Protein AF-A0A350G4A7-F1 (afdb_monomer)

Sequence (272 aa):
MAGRNPGAVCNGFQSGRRRAPRRARSAPARQGLINFVQPRPLIKLIIVPFGIALLLAGLFFDGGQAGSPALQTTPEPTPDRLAEPTLPASPSQADEGAQVYWLSCLPCHGDKGQGLTDEFRSIYPPEEQYCWERGCHGDVPYEGGFKVPKFIPGVIGPATIGKFSDAAQLNSYIRATMPFWKPGSLTEDEAWKVTAFIMRENELWNGLGELNSSNAGEVRIPRGTPTPLVTPGQVQAEEGSGGSPRLLLIIVLLSAIVLFFALKKIQNKATI

Structure (mmCIF, N/CA/C/O backbone):
data_AF-A0A350G4A7-F1
#
_entry.id   AF-A0A350G4A7-F1
#
loop_
_atom_site.group_PDB
_atom_site.id
_atom_site.type_symbol
_atom_site.label_atom_id
_atom_site.label_alt_id
_atom_site.label_comp_id
_atom_site.label_asym_id
_atom_site.label_entity_id
_atom_site.label_seq_id
_atom_site.pdbx_PDB_ins_code
_atom_site.Cartn_x
_atom_site.Cartn_y
_atom_site.Cartn_z
_atom_site.occupancy
_atom_site.B_iso_or_equiv
_atom_site.auth_seq_id
_atom_site.auth_comp_id
_atom_site.auth_asym_id
_atom_site.auth_atom_id
_atom_site.pdbx_PDB_model_num
ATOM 1 N N . MET A 1 1 ? 29.020 -38.994 -48.994 1.00 46.66 1 MET A N 1
ATOM 2 C CA . MET A 1 1 ? 28.376 -40.258 -48.583 1.00 46.66 1 MET A CA 1
ATOM 3 C C . MET A 1 1 ? 26.876 -40.033 -48.591 1.00 46.66 1 MET A C 1
ATOM 5 O O . MET A 1 1 ? 26.390 -39.193 -47.850 1.00 46.66 1 MET A O 1
ATOM 9 N N . ALA A 1 2 ? 26.196 -40.672 -49.539 1.00 41.34 2 ALA A N 1
ATOM 10 C CA . ALA A 1 2 ? 24.752 -40.628 -49.728 1.00 41.34 2 ALA A CA 1
ATOM 11 C C . ALA A 1 2 ? 24.086 -41.768 -48.941 1.00 41.34 2 ALA A C 1
ATOM 13 O O . ALA A 1 2 ? 24.699 -42.818 -48.765 1.00 41.34 2 ALA A O 1
ATOM 14 N N . GLY A 1 3 ? 22.833 -41.580 -48.525 1.00 40.44 3 GLY A N 1
ATOM 15 C CA . GLY A 1 3 ? 22.036 -42.624 -47.879 1.00 40.44 3 GLY A CA 1
ATOM 16 C C . GLY A 1 3 ? 20.554 -42.265 -47.813 1.00 40.44 3 GLY A C 1
ATOM 17 O O . GLY A 1 3 ? 20.070 -41.815 -46.783 1.00 40.44 3 GLY A O 1
ATOM 18 N N . ARG A 1 4 ? 19.854 -42.437 -48.942 1.00 48.91 4 ARG A N 1
ATOM 19 C CA . ARG A 1 4 ? 18.384 -42.498 -49.063 1.00 48.91 4 ARG A CA 1
ATOM 20 C C . ARG A 1 4 ? 17.853 -43.786 -48.427 1.00 48.91 4 ARG A C 1
ATOM 22 O O . ARG A 1 4 ? 18.504 -44.817 -48.562 1.00 48.91 4 ARG A O 1
ATOM 29 N N . ASN A 1 5 ? 16.611 -43.766 -47.936 1.00 49.84 5 ASN A N 1
ATOM 30 C CA . ASN A 1 5 ? 15.731 -44.935 -48.036 1.00 49.84 5 ASN A CA 1
ATOM 31 C C . ASN A 1 5 ? 14.236 -44.529 -48.107 1.00 49.84 5 ASN A C 1
ATOM 33 O O . ASN A 1 5 ? 13.789 -43.785 -47.235 1.00 49.84 5 ASN A O 1
ATOM 37 N N . PRO A 1 6 ? 13.472 -44.972 -49.130 1.00 61.09 6 PRO A N 1
ATOM 38 C CA . PRO A 1 6 ? 12.020 -44.787 -49.246 1.00 61.09 6 PRO A CA 1
ATOM 39 C C . PRO A 1 6 ? 11.221 -46.117 -49.238 1.00 61.09 6 PRO A C 1
ATOM 41 O O . PRO A 1 6 ? 11.785 -47.185 -49.455 1.00 61.09 6 PRO A O 1
ATOM 44 N N . GLY A 1 7 ? 9.889 -46.025 -49.093 1.00 39.12 7 GLY A N 1
ATOM 45 C CA . GLY A 1 7 ? 8.896 -47.084 -49.398 1.00 39.12 7 GLY A CA 1
ATOM 46 C C . GLY A 1 7 ? 7.931 -47.345 -48.225 1.00 39.12 7 GLY A C 1
ATOM 47 O O . GLY A 1 7 ? 8.373 -47.823 -47.192 1.00 39.12 7 GLY A O 1
ATOM 48 N N . ALA A 1 8 ? 6.671 -46.883 -48.199 1.00 45.28 8 ALA A N 1
ATOM 49 C CA . ALA A 1 8 ? 5.492 -47.158 -49.046 1.00 45.28 8 ALA A CA 1
ATOM 50 C C . ALA A 1 8 ? 4.900 -48.568 -48.866 1.00 45.28 8 ALA A C 1
ATOM 52 O O . ALA A 1 8 ? 5.556 -49.506 -49.290 1.00 45.28 8 ALA A O 1
ATOM 53 N N . VAL A 1 9 ? 3.652 -48.685 -48.363 1.00 47.97 9 VAL A N 1
ATOM 54 C CA . VAL A 1 9 ? 2.580 -49.578 -48.880 1.00 47.97 9 VAL A CA 1
ATOM 55 C C . VAL A 1 9 ? 1.195 -49.049 -48.440 1.00 47.97 9 VAL A C 1
ATOM 57 O O . VAL A 1 9 ? 0.951 -48.824 -47.257 1.00 47.97 9 VAL A O 1
ATOM 60 N N . CYS A 1 10 ? 0.289 -48.893 -49.411 1.00 35.88 10 CYS A N 1
ATOM 61 C CA . CYS A 1 10 ? -1.162 -48.691 -49.275 1.00 35.88 10 CYS A CA 1
ATOM 62 C C . CYS A 1 10 ? -1.933 -49.945 -49.758 1.00 35.88 10 CYS A C 1
ATOM 64 O O . CYS A 1 10 ? -1.351 -50.784 -50.442 1.00 35.88 10 CYS A O 1
ATOM 66 N N . ASN A 1 11 ? -3.261 -49.946 -49.529 1.00 38.84 11 ASN A N 1
ATOM 67 C CA . ASN A 1 11 ? -4.339 -50.847 -50.017 1.00 38.84 11 ASN A CA 1
ATOM 68 C C . ASN A 1 11 ? -4.652 -52.064 -49.123 1.00 38.84 11 ASN A C 1
ATOM 70 O O . ASN A 1 11 ? -3.749 -52.699 -48.606 1.00 38.84 11 ASN A O 1
ATOM 74 N N . GLY A 1 12 ? -5.900 -52.499 -48.913 1.00 34.69 12 GLY A N 1
ATOM 75 C CA . GLY A 1 12 ? -7.209 -52.078 -49.416 1.00 34.69 12 GLY A CA 1
ATOM 76 C C . GLY A 1 12 ? -8.259 -53.187 -49.169 1.00 34.69 12 GLY A C 1
ATOM 77 O O . GLY A 1 12 ? -7.902 -54.354 -49.102 1.00 34.69 12 GLY A O 1
ATOM 78 N N . PHE A 1 13 ? -9.536 -52.792 -49.057 1.00 38.47 13 PHE A N 1
ATOM 79 C CA . PHE A 1 13 ? -10.754 -53.478 -49.548 1.00 38.47 13 PHE A CA 1
ATOM 80 C C . PHE A 1 13 ? -11.040 -54.963 -49.175 1.00 38.47 13 PHE A C 1
ATOM 82 O O . PHE A 1 13 ? -10.369 -55.865 -49.656 1.00 38.47 13 PHE A O 1
ATOM 89 N N . GLN A 1 14 ? -12.172 -55.249 -48.504 1.00 44.25 14 GLN A N 1
ATOM 90 C CA . GLN A 1 14 ? -13.366 -55.853 -49.147 1.00 44.25 14 GLN A CA 1
ATOM 91 C C . GLN A 1 14 ? -14.518 -56.181 -48.179 1.00 44.25 14 GLN A C 1
ATOM 93 O O . GLN A 1 14 ? -14.358 -56.713 -47.087 1.00 44.25 14 GLN A O 1
ATOM 98 N N . SER A 1 15 ? -15.716 -55.878 -48.676 1.00 43.50 15 SER A N 1
ATOM 99 C CA . SER A 1 15 ? -17.049 -56.161 -48.152 1.00 43.50 15 SER A CA 1
ATOM 100 C C . SER A 1 15 ? -17.493 -57.616 -48.366 1.00 43.50 15 SER A C 1
ATOM 102 O O . SER A 1 15 ? -17.354 -58.131 -49.474 1.00 43.50 15 SER A O 1
ATOM 104 N N . GLY A 1 16 ? -18.179 -58.217 -47.387 1.00 39.00 16 GLY A N 1
ATOM 105 C CA . GLY A 1 16 ? -18.881 -59.500 -47.533 1.00 39.00 16 GLY A CA 1
ATOM 106 C C . GLY A 1 16 ? -20.358 -59.393 -47.146 1.00 39.00 16 GLY A C 1
ATOM 107 O O . GLY A 1 16 ? -20.697 -59.186 -45.987 1.00 39.00 16 GLY A O 1
ATOM 108 N N . ARG A 1 17 ? -21.247 -59.513 -48.137 1.00 45.59 17 ARG A N 1
ATOM 109 C CA . ARG A 1 17 ? -22.713 -59.400 -48.046 1.00 45.59 17 ARG A CA 1
ATOM 110 C C . ARG A 1 17 ? -23.374 -60.791 -48.071 1.00 45.59 17 ARG A C 1
ATOM 112 O O . ARG A 1 17 ? -23.001 -61.610 -48.899 1.00 45.59 17 ARG A O 1
ATOM 119 N N . ARG A 1 18 ? -24.501 -60.907 -47.345 1.00 44.25 18 ARG A N 1
ATOM 120 C CA . ARG A 1 18 ? -25.696 -61.768 -47.576 1.00 44.25 18 ARG A CA 1
ATOM 121 C C . ARG A 1 18 ? -25.581 -63.288 -47.332 1.00 44.25 18 ARG A C 1
ATOM 123 O O . ARG A 1 18 ? -24.835 -63.969 -48.020 1.00 44.25 18 ARG A O 1
ATOM 130 N N . ARG A 1 19 ? -26.549 -63.838 -46.576 1.00 39.56 19 ARG A N 1
ATOM 131 C CA . ARG A 1 19 ? -27.707 -64.620 -47.097 1.00 39.56 19 ARG A CA 1
ATOM 132 C C . ARG A 1 19 ? -28.596 -65.162 -45.958 1.00 39.56 19 ARG A C 1
ATOM 134 O O . ARG A 1 19 ? -28.139 -65.928 -45.125 1.00 39.56 19 ARG A O 1
ATOM 141 N N . ALA A 1 20 ? -29.886 -64.819 -45.994 1.00 43.66 20 ALA A N 1
ATOM 142 C CA . ALA A 1 20 ? -30.987 -65.694 -45.559 1.00 43.66 20 ALA A CA 1
ATOM 143 C C . ALA A 1 20 ? -31.323 -66.637 -46.739 1.00 43.66 20 ALA A C 1
ATOM 145 O O . ALA A 1 20 ? -31.015 -66.244 -47.874 1.00 43.66 20 ALA A O 1
ATOM 146 N N . PRO A 1 21 ? -31.925 -67.838 -46.565 1.00 55.91 21 PRO A N 1
ATOM 147 C CA . PRO A 1 21 ? -33.374 -67.943 -46.283 1.00 55.91 21 PRO A CA 1
ATOM 148 C C . PRO A 1 21 ? -33.832 -69.251 -45.576 1.00 55.91 21 PRO A C 1
ATOM 150 O O . PRO A 1 21 ? -33.122 -70.248 -45.579 1.00 55.91 21 PRO A O 1
ATOM 153 N N . ARG A 1 22 ? -35.085 -69.313 -45.096 1.00 40.78 22 ARG A N 1
ATOM 154 C CA . ARG A 1 22 ? -36.114 -70.264 -45.594 1.00 40.78 22 ARG A CA 1
ATOM 155 C C . ARG A 1 22 ? -37.414 -70.199 -44.787 1.00 40.78 22 ARG A C 1
ATOM 157 O O . ARG A 1 22 ? -37.439 -70.285 -43.568 1.00 40.78 22 ARG A O 1
ATOM 164 N N . ARG A 1 23 ? -38.499 -70.071 -45.547 1.00 47.25 23 ARG A N 1
ATOM 165 C CA . ARG A 1 23 ? -39.910 -70.141 -45.162 1.00 47.25 23 ARG A CA 1
ATOM 166 C C . ARG A 1 23 ? -40.379 -71.590 -45.335 1.00 47.25 23 ARG A C 1
ATOM 168 O O . ARG A 1 23 ? -40.049 -72.187 -46.357 1.00 47.25 23 ARG A O 1
ATOM 175 N N . ALA A 1 24 ? -41.218 -72.095 -44.434 1.00 41.50 24 ALA A N 1
ATOM 176 C CA . ALA A 1 24 ? -42.031 -73.289 -44.668 1.00 41.50 24 ALA A CA 1
ATOM 177 C C . ALA A 1 24 ? -43.489 -73.027 -44.241 1.00 41.50 24 ALA A C 1
ATOM 179 O O . ALA A 1 24 ? -43.750 -72.528 -43.150 1.00 41.50 24 ALA A O 1
ATOM 180 N N . ARG A 1 25 ? -44.412 -73.310 -45.169 1.00 43.94 25 ARG A N 1
ATOM 181 C CA . ARG A 1 25 ? -45.873 -73.501 -45.009 1.00 43.94 25 ARG A CA 1
ATOM 182 C C . ARG A 1 25 ? -46.091 -74.981 -44.569 1.00 43.94 25 ARG A C 1
ATOM 184 O O . ARG A 1 25 ? -45.160 -75.752 -44.757 1.00 43.94 25 ARG A O 1
ATOM 191 N N . SER A 1 26 ? -47.191 -75.513 -44.015 1.00 36.12 26 SER A N 1
ATOM 192 C CA . SER A 1 26 ? -48.638 -75.212 -44.053 1.00 36.12 26 SER A CA 1
ATOM 193 C C . SER A 1 26 ? -49.435 -76.202 -43.154 1.00 36.12 26 SER A C 1
ATOM 195 O O . SER A 1 26 ? -49.153 -77.390 -43.227 1.00 36.12 26 SER A O 1
ATOM 197 N N . ALA A 1 27 ? -50.501 -75.701 -42.493 1.00 33.47 27 ALA A N 1
ATOM 198 C CA . ALA A 1 27 ? -51.862 -76.282 -42.291 1.00 33.47 27 ALA A CA 1
ATOM 199 C C . ALA A 1 27 ? -52.089 -77.556 -41.396 1.00 33.47 27 ALA A C 1
ATOM 201 O O . ALA A 1 27 ? -51.122 -78.147 -40.935 1.00 33.47 27 ALA A O 1
ATOM 202 N N . PRO A 1 28 ? -53.353 -77.974 -41.095 1.00 62.56 28 PRO A N 1
ATOM 203 C CA . PRO A 1 28 ? -54.216 -77.484 -39.989 1.00 62.56 28 PRO A CA 1
ATOM 204 C C . PRO A 1 28 ? -54.850 -78.619 -39.120 1.00 62.56 28 PRO A C 1
ATOM 206 O O . PRO A 1 28 ? -54.816 -79.767 -39.542 1.00 62.56 28 PRO A O 1
ATOM 209 N N . ALA A 1 29 ? -55.495 -78.318 -37.967 1.00 36.75 29 ALA A N 1
ATOM 210 C CA . ALA A 1 29 ? -56.789 -78.913 -37.517 1.00 36.75 29 ALA A CA 1
ATOM 211 C C . ALA A 1 29 ? -57.149 -78.733 -36.013 1.00 36.75 29 ALA A C 1
ATOM 213 O O . ALA A 1 29 ? -56.331 -78.947 -35.130 1.00 36.75 29 ALA A O 1
ATOM 214 N N . ARG A 1 30 ? -58.462 -78.505 -35.801 1.00 40.47 30 ARG A N 1
ATOM 215 C CA . ARG A 1 30 ? -59.365 -78.940 -34.700 1.00 40.47 30 ARG A CA 1
ATOM 216 C C . ARG A 1 30 ? -59.310 -78.295 -33.298 1.00 40.47 30 ARG A C 1
ATOM 218 O O . ARG A 1 30 ? -58.639 -78.752 -32.388 1.00 40.47 30 ARG A O 1
ATOM 225 N N . GLN A 1 31 ? -60.183 -77.292 -33.153 1.00 43.53 31 GLN A N 1
ATOM 226 C CA . GLN A 1 31 ? -61.328 -77.199 -32.220 1.00 43.53 31 GLN A CA 1
ATOM 227 C C . GLN A 1 31 ? -61.235 -77.864 -30.830 1.00 43.53 31 GLN A C 1
ATOM 229 O O . GLN A 1 31 ? -61.335 -79.080 -30.699 1.00 43.53 31 GLN A O 1
ATOM 234 N N . GLY A 1 32 ? -61.276 -77.013 -29.802 1.00 38.72 32 GLY A N 1
ATOM 235 C CA . GLY A 1 32 ? -61.790 -77.309 -28.465 1.00 38.72 32 GLY A CA 1
ATOM 236 C C . GLY A 1 32 ? -62.308 -76.014 -27.835 1.00 38.72 32 GLY A C 1
ATOM 237 O O . GLY A 1 32 ? -61.517 -75.144 -27.481 1.00 38.72 32 GLY A O 1
ATOM 238 N N . LEU A 1 33 ? -63.634 -75.854 -27.773 1.00 48.78 33 LEU A N 1
ATOM 239 C CA . LEU A 1 33 ? -64.296 -74.756 -27.066 1.00 48.78 33 LEU A CA 1
ATOM 240 C C . LEU A 1 33 ? -64.044 -74.904 -25.561 1.00 48.78 33 LEU A C 1
ATOM 242 O O . LEU A 1 33 ? -64.474 -75.886 -24.960 1.00 48.78 33 LEU A O 1
ATOM 246 N N . ILE A 1 34 ? -63.433 -73.893 -24.947 1.00 53.03 34 ILE A N 1
ATOM 247 C CA . ILE A 1 34 ? -63.475 -73.689 -23.499 1.00 53.03 34 ILE A CA 1
ATOM 248 C C . ILE A 1 34 ? -63.916 -72.242 -23.285 1.00 53.03 34 ILE A C 1
ATOM 250 O O . ILE A 1 34 ? -63.183 -71.301 -23.587 1.00 53.03 34 ILE A O 1
ATOM 254 N N . ASN A 1 35 ? -65.159 -72.068 -22.837 1.00 44.72 35 ASN A N 1
ATOM 255 C CA . ASN A 1 35 ? -65.722 -70.768 -22.494 1.00 44.72 35 ASN A CA 1
ATOM 256 C C . ASN A 1 35 ? -65.005 -70.214 -21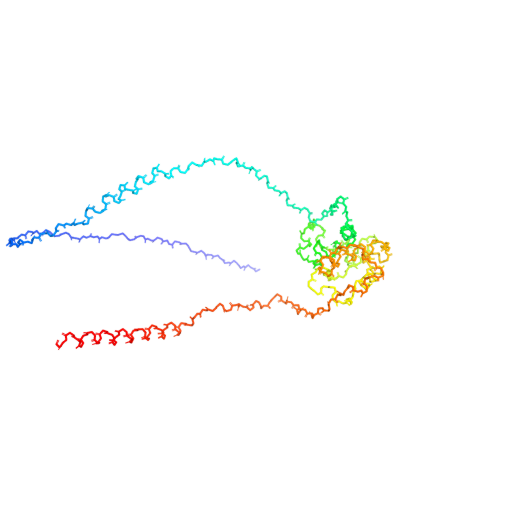.256 1.00 44.72 35 ASN A C 1
ATOM 258 O O . ASN A 1 35 ? -65.308 -70.609 -20.133 1.00 44.72 35 ASN A O 1
ATOM 262 N N . PHE A 1 36 ? -64.076 -69.279 -21.461 1.00 46.34 36 PHE A N 1
ATOM 263 C CA . PHE A 1 36 ? -63.568 -68.413 -20.400 1.00 46.34 36 PHE A CA 1
ATOM 264 C C . PHE A 1 36 ? -64.411 -67.138 -20.346 1.00 46.34 36 PHE A C 1
ATOM 266 O O . PHE A 1 36 ? -64.368 -66.300 -21.248 1.00 46.34 36 PHE A O 1
ATOM 273 N N . VAL A 1 37 ? -65.168 -66.995 -19.259 1.00 52.94 37 VAL A N 1
ATOM 274 C CA . VAL A 1 37 ? -65.807 -65.743 -18.848 1.00 52.94 37 VAL A CA 1
ATOM 275 C C . VAL A 1 37 ? -64.709 -64.691 -18.675 1.00 52.94 37 VAL A C 1
ATOM 277 O O . VAL A 1 37 ? -63.878 -64.789 -17.777 1.00 52.94 37 VAL A O 1
ATOM 280 N N . GLN A 1 38 ? -64.673 -63.704 -19.570 1.00 55.84 38 GLN A N 1
ATOM 281 C CA . GLN A 1 38 ? -63.746 -62.578 -19.483 1.00 55.84 38 GLN A CA 1
ATOM 282 C C . GLN A 1 38 ? -64.202 -61.632 -18.358 1.00 55.84 38 GLN A C 1
ATOM 284 O O . GLN A 1 38 ? -65.325 -61.119 -18.428 1.00 55.84 38 GLN A O 1
ATOM 289 N N . PRO A 1 39 ? -63.374 -61.348 -17.337 1.00 49.88 39 PRO A N 1
ATOM 290 C CA . PRO A 1 39 ? -63.661 -60.267 -16.405 1.00 49.88 39 PRO A CA 1
ATOM 291 C C . PRO A 1 39 ? -63.612 -58.937 -17.169 1.00 49.88 39 PRO A C 1
ATOM 293 O O . PRO A 1 39 ? -62.638 -58.624 -17.854 1.00 49.88 39 PRO A O 1
ATOM 296 N N . ARG A 1 40 ? -64.693 -58.154 -17.081 1.00 60.47 40 ARG A N 1
ATOM 297 C CA . ARG A 1 40 ? -64.775 -56.807 -17.666 1.00 60.47 40 ARG A CA 1
ATOM 298 C C . ARG A 1 40 ? -63.572 -55.972 -17.188 1.00 60.47 40 ARG A C 1
ATOM 300 O O . ARG A 1 40 ? -63.389 -55.854 -15.976 1.00 60.47 40 ARG A O 1
ATOM 307 N N . PRO A 1 41 ? -62.762 -55.366 -18.079 1.00 52.31 41 PRO A N 1
ATOM 308 C CA . PRO A 1 41 ? -61.580 -54.634 -17.653 1.00 52.31 41 PRO A CA 1
ATOM 309 C C . PRO A 1 41 ? -62.005 -53.257 -17.135 1.00 52.31 41 PRO A C 1
ATOM 311 O O . PRO A 1 41 ? -62.135 -52.301 -17.901 1.00 52.31 41 PRO A O 1
ATOM 314 N N . LEU A 1 42 ? -62.189 -53.154 -15.816 1.00 59.66 42 LEU A N 1
ATOM 315 C CA . LEU A 1 42 ? -62.450 -51.905 -15.080 1.00 59.66 42 LEU A CA 1
ATOM 316 C C . LEU A 1 42 ? -61.380 -50.818 -15.349 1.00 59.66 42 LEU A C 1
ATOM 318 O O . LEU A 1 42 ? -61.622 -49.633 -15.155 1.00 59.66 42 LEU A O 1
ATOM 322 N N . ILE A 1 43 ? -60.220 -51.219 -15.880 1.00 54.59 43 ILE A N 1
ATOM 323 C CA . ILE A 1 43 ? -59.101 -50.366 -16.305 1.00 54.59 43 ILE A CA 1
ATOM 324 C C . ILE A 1 43 ? -59.516 -49.340 -17.377 1.00 54.59 43 ILE A C 1
ATOM 326 O O . ILE A 1 43 ? -59.010 -48.219 -17.381 1.00 54.59 43 ILE A O 1
ATOM 330 N N . LYS A 1 44 ? -60.481 -49.662 -18.255 1.00 50.25 44 LYS A N 1
ATOM 331 C CA . LYS A 1 44 ? -60.947 -48.712 -19.285 1.00 50.25 44 LYS A CA 1
ATOM 332 C C . LYS A 1 44 ? -61.783 -47.555 -18.723 1.00 50.25 44 LYS A C 1
ATOM 334 O O . LYS A 1 44 ? -61.897 -46.537 -19.397 1.00 50.25 44 LYS A O 1
ATOM 339 N N . LEU A 1 45 ? -62.331 -47.677 -17.510 1.00 55.91 45 LEU A N 1
ATOM 340 C CA . LEU A 1 45 ? -63.183 -46.641 -16.912 1.00 55.91 45 LEU A CA 1
ATOM 341 C C . LEU A 1 45 ? -62.390 -45.522 -16.210 1.00 55.91 45 LEU A C 1
ATOM 343 O O . LEU A 1 45 ? -62.956 -44.474 -15.929 1.00 55.91 45 LEU A O 1
ATOM 347 N N . ILE A 1 46 ? -61.096 -45.732 -15.942 1.00 58.50 46 ILE A N 1
ATOM 348 C CA . ILE A 1 46 ? -60.246 -44.787 -15.191 1.00 58.50 46 ILE A CA 1
ATOM 349 C C . ILE A 1 46 ? -59.321 -43.995 -16.127 1.00 58.50 46 ILE A C 1
ATOM 351 O O . ILE A 1 46 ? -59.097 -42.806 -15.921 1.00 58.50 46 ILE A O 1
ATOM 355 N N . ILE A 1 47 ? -58.825 -44.617 -17.201 1.00 60.16 47 ILE A N 1
ATOM 356 C CA . ILE A 1 47 ? -57.837 -43.988 -18.096 1.00 60.16 47 ILE A CA 1
ATOM 357 C C . ILE A 1 47 ? -58.463 -42.876 -18.953 1.00 60.16 47 ILE A C 1
ATOM 359 O O . ILE A 1 47 ? -57.834 -41.850 -19.194 1.00 60.16 47 ILE A O 1
ATOM 363 N N . VAL A 1 48 ? -59.716 -43.049 -19.384 1.00 60.62 48 VAL A N 1
ATOM 364 C CA . VAL A 1 48 ? -60.416 -42.070 -20.230 1.00 60.62 48 VAL A CA 1
ATOM 365 C C . VAL A 1 48 ? -60.702 -40.747 -19.496 1.00 60.62 48 VAL A C 1
ATOM 367 O O . VAL A 1 48 ? -60.334 -39.706 -20.038 1.00 60.62 48 VAL A O 1
ATOM 370 N N . PRO A 1 49 ? -61.275 -40.721 -18.272 1.00 58.72 49 PRO A N 1
ATOM 371 C CA . PRO A 1 49 ? -61.483 -39.454 -17.567 1.00 58.72 49 PRO A CA 1
ATOM 372 C C . PRO A 1 49 ? -60.164 -38.803 -17.127 1.00 58.72 49 PRO A C 1
ATOM 374 O O . PRO A 1 49 ? -60.054 -37.581 -17.175 1.00 58.72 49 PRO A O 1
ATOM 377 N N . PHE A 1 50 ? -59.141 -39.593 -16.774 1.00 63.50 50 PHE A N 1
ATOM 378 C CA . PHE A 1 50 ? -57.829 -39.058 -16.395 1.00 63.50 50 PHE A CA 1
ATOM 379 C C . PHE A 1 50 ? -57.102 -38.410 -17.584 1.00 63.50 50 PHE A C 1
ATOM 381 O O . PHE A 1 50 ? -56.507 -37.345 -17.439 1.00 63.50 50 PHE A O 1
ATOM 388 N N . GLY A 1 51 ? -57.212 -38.999 -18.780 1.00 68.81 51 GLY A N 1
ATOM 389 C CA . GLY A 1 51 ? -56.669 -38.422 -20.012 1.00 68.81 51 GLY A CA 1
ATOM 390 C C . GLY A 1 51 ? -57.361 -37.119 -20.425 1.00 68.81 51 GLY A C 1
ATOM 391 O O . GLY A 1 51 ? -56.685 -36.172 -20.815 1.00 68.81 51 GLY A O 1
ATOM 392 N N . ILE A 1 52 ? -58.689 -37.036 -20.283 1.00 72.38 52 ILE A N 1
ATOM 393 C CA . ILE A 1 52 ? -59.456 -35.812 -20.580 1.00 72.38 52 ILE A CA 1
ATOM 394 C C . ILE A 1 52 ? -59.131 -34.703 -19.568 1.00 72.38 52 ILE A C 1
ATOM 396 O O . ILE A 1 52 ? -58.961 -33.552 -19.965 1.00 72.38 52 ILE A O 1
ATOM 400 N N . ALA A 1 53 ? -58.975 -35.039 -18.284 1.00 66.25 53 ALA A N 1
ATOM 401 C CA . ALA A 1 53 ? -58.576 -34.082 -17.251 1.00 66.25 53 ALA A CA 1
ATOM 402 C C . ALA A 1 53 ? -57.170 -33.502 -17.497 1.00 66.25 53 ALA A C 1
ATOM 404 O O . ALA A 1 53 ? -56.968 -32.301 -17.336 1.00 66.25 53 ALA A O 1
ATOM 405 N N . LEU A 1 54 ? -56.216 -34.323 -17.950 1.00 67.56 54 LEU A N 1
ATOM 406 C CA . LEU A 1 54 ? -54.861 -33.880 -18.308 1.00 67.56 54 LEU A CA 1
ATOM 407 C C . LEU A 1 54 ? -54.840 -32.987 -19.556 1.00 67.56 54 LEU A C 1
ATOM 409 O O . LEU A 1 54 ? -54.093 -32.013 -19.609 1.00 67.56 54 LEU A O 1
ATOM 413 N N . LEU A 1 55 ? -55.685 -33.293 -20.543 1.00 66.06 55 LEU A N 1
ATOM 414 C CA . LEU A 1 55 ? -55.784 -32.518 -21.780 1.00 66.06 55 LEU A CA 1
ATOM 415 C C . LEU A 1 55 ? -56.459 -31.157 -21.540 1.00 66.06 55 LEU A C 1
ATOM 417 O O . LEU A 1 55 ? -56.007 -30.148 -22.073 1.00 66.06 55 LEU A O 1
ATOM 421 N N . LEU A 1 56 ? -57.477 -31.106 -20.673 1.00 65.50 56 LEU A N 1
ATOM 422 C CA . LEU A 1 56 ? -58.089 -29.849 -20.230 1.00 65.50 56 LEU A CA 1
ATOM 423 C C . LEU A 1 56 ? -57.142 -29.025 -19.348 1.00 65.50 56 LEU A C 1
ATOM 425 O O . LEU A 1 56 ? -57.097 -27.811 -19.505 1.00 65.50 56 LEU A O 1
ATOM 429 N N . ALA A 1 57 ? -56.337 -29.651 -18.482 1.00 60.62 57 ALA A N 1
ATOM 430 C CA . ALA A 1 57 ? -55.326 -28.940 -17.695 1.00 60.62 57 ALA A CA 1
ATOM 431 C C . ALA A 1 57 ? -54.289 -28.233 -18.589 1.00 60.62 57 ALA A C 1
ATOM 433 O O . ALA A 1 57 ? -53.919 -27.098 -18.308 1.00 60.62 57 ALA A O 1
ATOM 434 N N . GLY A 1 58 ? -53.891 -28.846 -19.709 1.00 60.41 58 GLY A N 1
ATOM 435 C CA . GLY A 1 58 ? -52.990 -28.222 -20.686 1.00 60.41 58 GLY A CA 1
ATOM 436 C C . GLY A 1 58 ? -53.545 -26.954 -21.350 1.00 60.41 58 GLY A C 1
ATOM 437 O O . GLY A 1 58 ? -52.760 -26.105 -21.756 1.00 60.41 58 GLY A O 1
ATOM 438 N N . LEU A 1 59 ? -54.873 -26.784 -21.413 1.00 62.00 59 LEU A N 1
ATOM 439 C CA . LEU A 1 59 ? -55.519 -25.595 -21.992 1.00 62.00 59 LEU A CA 1
ATOM 440 C C . LEU A 1 59 ? -55.605 -24.407 -21.017 1.00 62.00 59 LEU A C 1
ATOM 442 O O . LEU A 1 59 ? -55.787 -23.279 -21.462 1.00 62.00 59 LEU A O 1
ATOM 446 N N . PHE A 1 60 ? -55.453 -24.635 -19.707 1.00 57.16 60 PHE A N 1
ATOM 447 C CA . PHE A 1 60 ? -55.386 -23.569 -18.692 1.00 57.16 60 PHE A CA 1
ATOM 448 C C . PHE A 1 60 ? -53.945 -23.212 -18.285 1.00 57.16 60 PHE A C 1
ATOM 450 O O . PHE A 1 60 ? -53.741 -22.247 -17.553 1.00 57.16 60 PHE A O 1
ATOM 457 N N . PHE A 1 61 ? -52.951 -23.967 -18.768 1.00 53.56 61 PHE A N 1
ATOM 458 C CA . PHE A 1 61 ? -51.517 -23.705 -18.594 1.00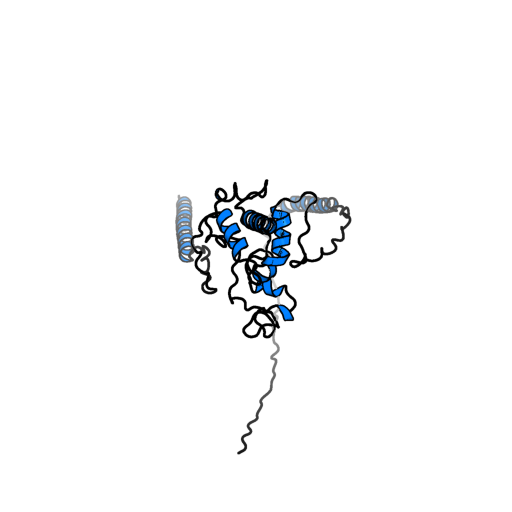 53.56 61 PHE A CA 1
ATOM 459 C C . PHE A 1 61 ? -50.883 -23.016 -19.812 1.00 53.56 61 PHE A C 1
ATOM 461 O O . PHE A 1 61 ? -49.663 -23.067 -19.978 1.00 53.56 61 PHE A O 1
ATOM 468 N N . ASP A 1 62 ? -51.679 -22.318 -20.630 1.00 53.97 62 ASP A N 1
ATOM 469 C CA . ASP A 1 62 ? -51.143 -21.280 -21.513 1.00 53.97 62 ASP A CA 1
ATOM 470 C C . ASP A 1 62 ? -50.762 -20.089 -20.622 1.00 53.97 62 ASP A C 1
ATOM 472 O O . ASP A 1 62 ? -51.497 -19.118 -20.431 1.00 53.97 62 ASP A O 1
ATOM 476 N N . GLY A 1 63 ? -49.644 -20.278 -19.918 1.00 57.72 63 GLY A N 1
ATOM 477 C CA . GLY A 1 63 ? -49.020 -19.291 -19.071 1.00 57.72 63 GLY A CA 1
ATOM 478 C C . GLY A 1 63 ? -48.714 -18.099 -19.946 1.00 57.72 63 GLY A C 1
ATOM 479 O O . GLY A 1 63 ? -47.741 -18.117 -20.698 1.00 57.72 63 GLY A O 1
ATOM 480 N N . GLY A 1 64 ? -49.572 -17.084 -19.846 1.00 54.12 64 GLY A N 1
ATOM 481 C CA . GLY A 1 64 ? -49.326 -15.768 -20.391 1.00 54.12 64 GLY A CA 1
ATOM 482 C C . GLY A 1 64 ? -47.934 -15.338 -19.963 1.00 54.12 64 GLY A C 1
ATOM 483 O O . GLY A 1 64 ? -47.721 -14.900 -18.834 1.00 54.12 64 GLY A O 1
ATOM 484 N N . GLN A 1 65 ? -46.983 -15.480 -20.881 1.00 56.28 65 GLN A N 1
ATOM 485 C CA . GLN A 1 65 ? -45.742 -14.739 -20.864 1.00 56.28 65 GLN A CA 1
ATOM 486 C C . GLN A 1 65 ? -46.160 -13.291 -21.090 1.00 56.28 65 GLN A C 1
ATOM 488 O O . GLN A 1 65 ? -46.169 -12.787 -22.212 1.00 56.28 65 GLN A O 1
ATOM 493 N N . ALA A 1 66 ? -46.580 -12.629 -20.012 1.00 55.69 66 ALA A N 1
ATOM 494 C CA . ALA A 1 66 ? -46.423 -11.198 -19.914 1.00 55.69 66 ALA A CA 1
ATOM 495 C C . ALA A 1 66 ? -44.933 -10.978 -20.151 1.00 55.69 66 ALA A C 1
ATOM 497 O O . ALA A 1 66 ? -44.112 -11.316 -19.300 1.00 55.69 66 ALA A O 1
ATOM 498 N N . GLY A 1 67 ? -44.590 -10.555 -21.368 1.00 55.19 67 GLY A N 1
ATOM 499 C CA . GLY A 1 67 ? -43.236 -10.187 -21.718 1.00 55.19 67 GLY A CA 1
ATOM 500 C C . GLY A 1 67 ? -42.832 -9.070 -20.778 1.00 55.19 67 GLY A C 1
ATOM 501 O O . GLY A 1 67 ? -43.155 -7.909 -21.018 1.00 55.19 67 GLY A O 1
ATOM 502 N N . SER A 1 68 ? -42.161 -9.432 -19.686 1.00 60.03 68 SER A N 1
ATOM 503 C CA . SER A 1 68 ? -41.330 -8.502 -18.947 1.00 60.03 68 SER A CA 1
ATOM 504 C C . SER A 1 68 ? -40.462 -7.826 -20.002 1.00 60.03 68 SER A C 1
ATOM 506 O O . SER A 1 68 ? -39.857 -8.549 -20.802 1.00 60.03 68 SER A O 1
ATOM 508 N N . PRO A 1 69 ? -40.438 -6.485 -20.089 1.00 53.69 69 PRO A N 1
ATOM 509 C CA . PRO A 1 69 ? -39.533 -5.823 -21.007 1.00 53.69 69 PRO A CA 1
ATOM 510 C C . PRO A 1 69 ? -38.150 -6.379 -20.698 1.00 53.69 69 PRO A C 1
ATOM 512 O O . PRO A 1 69 ? -37.669 -6.258 -19.571 1.00 53.69 69 PRO A O 1
ATOM 515 N N . ALA A 1 70 ? -37.567 -7.089 -21.664 1.00 57.28 70 ALA A N 1
ATOM 516 C CA . ALA A 1 70 ? -36.200 -7.540 -21.558 1.00 57.28 70 ALA A CA 1
ATOM 517 C C . ALA A 1 70 ? -35.378 -6.261 -21.444 1.00 57.28 70 ALA A C 1
ATOM 519 O O . ALA A 1 70 ? -35.176 -5.558 -22.435 1.00 57.28 70 ALA A O 1
ATOM 520 N N . LEU A 1 71 ? -34.990 -5.914 -20.214 1.00 51.47 71 LEU A N 1
ATOM 521 C CA . LEU A 1 71 ? -33.945 -4.941 -19.989 1.00 51.47 71 LEU A CA 1
ATOM 522 C C . LEU A 1 71 ? -32.761 -5.511 -20.759 1.00 51.47 71 LEU A C 1
ATOM 524 O O . LEU A 1 71 ? -32.244 -6.574 -20.417 1.00 51.47 71 LEU A O 1
ATOM 528 N N . GLN A 1 72 ? -32.414 -4.864 -21.865 1.00 53.38 72 GLN A N 1
ATOM 529 C CA . GLN A 1 72 ? -31.164 -5.130 -22.543 1.00 53.38 72 GLN A CA 1
ATOM 530 C C . GLN A 1 72 ? -30.084 -4.755 -21.533 1.00 53.38 72 GLN A C 1
ATOM 532 O O . GLN A 1 72 ? -29.766 -3.583 -21.361 1.00 53.38 72 GLN A O 1
ATOM 537 N N . THR A 1 73 ? -29.582 -5.738 -20.792 1.00 51.22 73 THR A N 1
ATOM 538 C CA . THR A 1 73 ? -28.343 -5.593 -20.049 1.00 51.22 73 THR A CA 1
ATOM 539 C C . THR A 1 73 ? -27.251 -5.485 -21.095 1.00 51.22 73 THR A C 1
ATOM 541 O O . THR A 1 73 ? -26.748 -6.479 -21.617 1.00 51.22 73 THR A O 1
ATOM 544 N N . THR A 1 74 ? -26.919 -4.247 -21.457 1.00 57.91 74 THR A N 1
ATOM 545 C CA . THR A 1 74 ? -25.609 -3.935 -22.016 1.00 57.91 74 THR A CA 1
ATOM 546 C C . THR A 1 74 ? -24.594 -4.595 -21.082 1.00 57.91 74 THR A C 1
ATOM 548 O O . THR A 1 74 ? -24.715 -4.389 -19.871 1.00 57.91 74 THR A O 1
ATOM 551 N N . PRO A 1 75 ? -23.663 -5.433 -21.573 1.00 60.78 75 PRO A N 1
ATOM 552 C CA . PRO A 1 75 ? -22.622 -5.967 -20.710 1.00 60.78 75 PRO A CA 1
ATOM 553 C C . PRO A 1 75 ? -21.927 -4.773 -20.063 1.00 60.78 75 PRO A C 1
ATOM 555 O O . PRO A 1 75 ? -21.405 -3.903 -20.763 1.00 60.78 75 PRO A O 1
ATOM 558 N N . GLU A 1 76 ? -22.024 -4.690 -18.738 1.00 58.72 76 GLU A N 1
ATOM 559 C CA . GLU A 1 76 ? -21.308 -3.688 -17.967 1.00 58.72 76 GLU A CA 1
ATOM 560 C C . GLU A 1 76 ? -19.824 -3.837 -18.327 1.00 58.72 76 GLU A C 1
ATOM 562 O O . GLU A 1 76 ? -19.323 -4.970 -18.346 1.00 58.72 76 GLU A O 1
ATOM 567 N N . PRO A 1 77 ? -19.138 -2.753 -18.730 1.00 69.00 77 PRO A N 1
ATOM 568 C CA . PRO A 1 77 ? -17.725 -2.839 -19.050 1.00 69.00 77 PRO A CA 1
ATOM 569 C C . PRO A 1 77 ? -16.997 -3.433 -17.847 1.00 69.00 77 PRO A C 1
ATOM 571 O O . PRO A 1 77 ? -17.219 -3.006 -16.715 1.00 69.00 77 PRO A O 1
ATOM 574 N N . THR A 1 78 ? -16.154 -4.440 -18.091 1.00 71.31 78 THR A N 1
ATOM 575 C CA . THR A 1 78 ? -15.301 -5.017 -17.051 1.00 71.31 78 THR A CA 1
ATOM 576 C C . THR A 1 78 ? -14.571 -3.871 -16.345 1.00 71.31 78 THR A C 1
ATOM 578 O O . THR A 1 78 ? -13.889 -3.112 -17.038 1.00 71.31 78 THR A O 1
ATOM 581 N N . PRO A 1 79 ? -14.716 -3.715 -15.015 1.00 84.25 79 PRO A N 1
ATOM 582 C CA . PRO A 1 79 ? -14.097 -2.613 -14.292 1.00 84.25 79 PRO A CA 1
ATOM 583 C C . PRO A 1 79 ? -12.589 -2.558 -14.551 1.00 84.25 79 PRO A C 1
ATOM 585 O O . PRO A 1 79 ? -11.906 -3.582 -14.456 1.00 84.25 79 PRO A O 1
ATOM 588 N N . ASP A 1 80 ? -12.076 -1.372 -14.883 1.00 91.69 80 ASP A N 1
ATOM 589 C CA . ASP A 1 80 ? -10.639 -1.145 -15.017 1.00 91.69 80 ASP A CA 1
ATOM 590 C C . ASP A 1 80 ? -9.985 -1.240 -13.633 1.00 91.69 80 ASP A C 1
ATOM 592 O O . ASP A 1 80 ? -10.190 -0.394 -12.765 1.00 91.69 80 ASP A O 1
ATOM 596 N N . ARG A 1 81 ? -9.209 -2.305 -13.424 1.00 93.31 81 ARG A N 1
ATOM 597 C CA . ARG A 1 81 ? -8.534 -2.602 -12.153 1.00 93.31 81 ARG A CA 1
ATOM 598 C C . ARG A 1 81 ? -7.348 -1.679 -11.867 1.00 93.31 81 ARG A C 1
ATOM 600 O O . ARG A 1 81 ? -6.873 -1.662 -10.736 1.00 93.31 81 ARG A O 1
ATOM 607 N N . LEU A 1 82 ? -6.850 -0.961 -12.876 1.00 94.69 82 LEU A N 1
ATOM 608 C CA . LEU A 1 82 ? -5.758 0.005 -12.745 1.00 94.69 82 LEU A CA 1
ATOM 609 C C . LEU A 1 82 ? -6.265 1.451 -12.673 1.00 94.69 82 LEU A C 1
ATOM 611 O O . LEU A 1 82 ? -5.454 2.363 -12.510 1.00 94.69 82 LEU A O 1
ATOM 615 N N . ALA A 1 83 ? -7.578 1.677 -12.767 1.00 94.94 83 ALA A N 1
ATOM 616 C CA . ALA A 1 83 ? -8.157 3.007 -12.652 1.00 94.94 83 ALA A CA 1
ATOM 617 C C . ALA A 1 83 ? -8.014 3.573 -11.232 1.00 94.94 83 ALA A C 1
ATOM 619 O O . ALA A 1 83 ? -8.052 2.845 -10.237 1.00 94.94 83 ALA A O 1
ATOM 620 N N . GLU A 1 84 ? -7.878 4.897 -11.150 1.00 96.44 84 GLU A N 1
ATOM 621 C CA . GLU A 1 84 ? -7.870 5.615 -9.878 1.00 96.44 84 GLU A CA 1
ATOM 622 C C . GLU A 1 84 ? -9.190 5.380 -9.118 1.00 96.44 84 GLU A C 1
ATOM 624 O O . GLU A 1 84 ? -10.269 5.565 -9.695 1.00 96.44 84 GLU A O 1
ATOM 629 N N . PRO A 1 85 ? -9.143 5.002 -7.825 1.00 95.75 85 PRO A N 1
ATOM 630 C CA . PRO A 1 85 ? -10.343 4.852 -7.017 1.00 95.75 85 PRO A CA 1
ATOM 631 C C . PRO A 1 85 ? -11.126 6.164 -6.904 1.00 95.75 85 PRO A C 1
ATOM 633 O O . PRO A 1 85 ? -10.591 7.210 -6.524 1.00 95.75 85 PRO A O 1
ATOM 636 N N . THR A 1 86 ? -12.429 6.101 -7.175 1.00 95.56 86 THR A N 1
ATOM 637 C CA . THR A 1 86 ? -13.340 7.230 -6.968 1.00 95.56 86 THR A CA 1
ATOM 638 C C . THR A 1 86 ? -13.673 7.391 -5.489 1.00 95.56 86 THR A C 1
ATOM 640 O O . THR A 1 86 ? -14.054 6.419 -4.834 1.00 95.56 86 THR A O 1
ATOM 643 N N . LEU A 1 87 ? -13.612 8.620 -4.978 1.00 96.25 87 LEU A N 1
ATOM 644 C CA . LEU A 1 87 ? -13.995 8.923 -3.600 1.00 96.25 87 LEU A CA 1
ATOM 645 C C . LEU A 1 87 ? -15.507 9.161 -3.469 1.00 96.25 87 LEU A C 1
ATOM 647 O O . LEU A 1 87 ? -16.112 9.784 -4.349 1.00 96.25 87 LEU A O 1
ATOM 651 N N . PRO A 1 88 ? -16.138 8.719 -2.366 1.00 96.19 88 PRO A N 1
ATOM 652 C CA . PRO A 1 88 ? -17.509 9.105 -2.058 1.00 96.19 88 PRO A CA 1
ATOM 653 C C . PRO A 1 88 ? -17.584 10.600 -1.702 1.00 96.19 88 PRO A C 1
ATOM 655 O O . PRO A 1 88 ? -16.580 11.240 -1.403 1.00 96.19 88 PRO A O 1
ATOM 658 N N . ALA A 1 89 ? -18.797 11.163 -1.673 1.00 96.81 89 ALA A N 1
ATOM 659 C CA . ALA A 1 89 ? -19.016 12.590 -1.388 1.00 96.81 89 ALA A CA 1
ATOM 660 C C . ALA A 1 89 ? -18.502 13.049 -0.007 1.00 96.81 89 ALA A C 1
ATOM 662 O O . ALA A 1 89 ? -18.292 14.238 0.223 1.00 96.81 89 ALA A O 1
ATOM 663 N N . SER A 1 90 ? -18.337 12.120 0.931 1.00 96.00 90 SER A N 1
ATOM 664 C CA . SER A 1 90 ? -17.747 12.360 2.248 1.00 96.00 90 SER A CA 1
ATOM 665 C C . SER A 1 90 ? -16.769 11.222 2.538 1.00 96.00 90 SER A C 1
ATOM 667 O O . SER A 1 90 ? -17.177 10.220 3.128 1.00 96.00 90 SER A O 1
ATOM 669 N N . PRO A 1 91 ? -15.525 11.321 2.039 1.00 97.00 91 PRO A N 1
ATOM 670 C CA . PRO A 1 91 ? -14.547 10.253 2.172 1.00 97.00 91 PRO A CA 1
ATOM 671 C C . PRO A 1 91 ? -14.100 10.094 3.624 1.00 97.00 91 PRO A C 1
ATOM 673 O O . PRO A 1 91 ? -13.912 11.065 4.356 1.00 97.00 91 PRO A O 1
ATOM 676 N N . SER A 1 92 ? -13.927 8.844 4.042 1.00 97.56 92 SER A N 1
ATOM 677 C CA . SER A 1 92 ? -13.159 8.511 5.238 1.00 97.56 92 SER A CA 1
ATOM 678 C C . SER A 1 92 ? -11.661 8.675 4.966 1.00 97.56 92 SER A C 1
ATOM 680 O O . SER A 1 92 ? -11.212 8.670 3.819 1.00 97.56 92 SER A O 1
ATOM 682 N N . GLN A 1 93 ? -10.860 8.720 6.031 1.00 98.31 93 GLN A N 1
ATOM 683 C CA . GLN A 1 93 ? -9.398 8.730 5.923 1.00 98.31 93 GLN A CA 1
ATOM 684 C C . GLN A 1 93 ? -8.863 7.543 5.095 1.00 98.31 93 GLN A C 1
ATOM 686 O O . GLN A 1 93 ? -7.901 7.684 4.342 1.00 98.31 93 GLN A O 1
ATOM 691 N N . ALA A 1 94 ? -9.493 6.372 5.212 1.00 98.25 94 ALA A N 1
ATOM 692 C CA . ALA A 1 94 ? -9.116 5.186 4.452 1.00 98.25 94 ALA A CA 1
ATOM 693 C C . ALA A 1 94 ? -9.555 5.248 2.976 1.00 98.25 94 ALA A C 1
ATOM 695 O O . ALA A 1 94 ? -8.881 4.657 2.137 1.00 98.25 94 ALA A O 1
ATOM 696 N N . ASP A 1 95 ? -10.621 5.983 2.634 1.00 98.00 95 ASP A N 1
ATOM 697 C CA . ASP A 1 95 ? -10.992 6.215 1.228 1.00 98.00 95 ASP A CA 1
ATOM 698 C C . ASP A 1 95 ? -9.936 7.069 0.529 1.00 98.00 95 ASP A C 1
ATOM 700 O O . ASP A 1 95 ? -9.447 6.701 -0.535 1.00 98.00 95 ASP A O 1
ATOM 704 N N . GLU A 1 96 ? -9.496 8.154 1.168 1.00 98.38 96 GLU A N 1
ATOM 705 C CA . GLU A 1 96 ? -8.377 8.961 0.663 1.00 98.38 96 GLU A CA 1
ATOM 706 C C . GLU A 1 96 ? -7.075 8.143 0.613 1.00 98.38 96 GLU A C 1
ATOM 708 O O . GLU A 1 96 ? -6.279 8.257 -0.320 1.00 98.38 96 GLU A O 1
ATOM 713 N N . GLY A 1 97 ? -6.886 7.241 1.579 1.00 98.44 97 GLY A N 1
ATOM 714 C CA . GLY A 1 97 ? -5.795 6.272 1.586 1.00 98.44 97 GLY A CA 1
ATOM 715 C C . GLY A 1 97 ? -5.778 5.331 0.385 1.00 98.44 97 GLY A C 1
ATOM 716 O O . GLY A 1 97 ? -4.691 4.950 -0.048 1.00 98.44 97 GLY A O 1
ATOM 717 N N . ALA A 1 98 ? -6.936 5.004 -0.194 1.00 98.38 98 ALA A N 1
ATOM 718 C CA . ALA A 1 98 ? -7.015 4.188 -1.402 1.00 98.38 98 ALA A CA 1
ATOM 719 C C . ALA A 1 98 ? -6.395 4.899 -2.618 1.00 98.38 98 ALA A C 1
ATOM 721 O O . ALA A 1 98 ? -5.757 4.247 -3.441 1.00 98.38 98 ALA A O 1
ATOM 722 N N . GLN A 1 99 ? -6.503 6.230 -2.712 1.00 98.25 99 GLN A N 1
ATOM 723 C CA . GLN A 1 99 ? -5.849 6.998 -3.779 1.00 98.25 99 GLN A CA 1
ATOM 724 C C . GLN A 1 99 ? -4.331 7.065 -3.593 1.00 98.25 99 GLN A C 1
ATOM 726 O O . GLN A 1 99 ? -3.577 6.856 -4.545 1.00 98.25 99 GLN A O 1
ATOM 731 N N . VAL A 1 100 ? -3.865 7.271 -2.354 1.00 98.56 100 VAL A N 1
ATOM 732 C CA . VAL A 1 100 ? -2.427 7.203 -2.030 1.00 98.56 100 VAL A CA 1
ATOM 733 C C . VAL A 1 100 ? -1.874 5.817 -2.369 1.00 98.56 100 VAL A C 1
ATOM 735 O O . VAL A 1 100 ? -0.808 5.695 -2.978 1.00 98.56 100 VAL A O 1
ATOM 738 N N . TYR A 1 101 ? -2.620 4.768 -2.013 1.00 98.75 101 TYR A N 1
ATOM 739 C CA . TYR A 1 101 ? -2.278 3.388 -2.324 1.00 98.75 101 TYR A CA 1
ATOM 740 C C . TYR A 1 101 ? -2.205 3.141 -3.832 1.00 98.75 101 TYR A C 1
ATOM 742 O O . TYR A 1 101 ? -1.211 2.598 -4.311 1.00 98.75 101 TYR A O 1
ATOM 750 N N . TRP A 1 102 ? -3.225 3.557 -4.584 1.00 98.44 102 TRP A N 1
ATOM 751 C CA . TRP A 1 102 ? -3.269 3.429 -6.039 1.00 98.44 102 TRP A CA 1
ATOM 752 C C . TRP A 1 102 ? -2.043 4.067 -6.701 1.00 98.44 102 TRP A C 1
ATOM 754 O O . TRP A 1 102 ? -1.358 3.421 -7.492 1.00 98.44 102 TRP A O 1
ATOM 764 N N . LEU A 1 103 ? -1.704 5.296 -6.307 1.00 97.56 103 LEU A N 1
ATOM 765 C CA . LEU A 1 103 ? -0.600 6.033 -6.915 1.00 97.56 103 LEU A CA 1
ATOM 766 C C . LEU A 1 103 ? 0.776 5.451 -6.554 1.00 97.56 103 LEU A C 1
ATOM 768 O O . LEU A 1 103 ? 1.675 5.398 -7.391 1.00 97.56 103 LEU A O 1
ATOM 772 N N . SER A 1 104 ? 0.967 5.055 -5.292 1.00 97.81 104 SER A N 1
ATOM 773 C CA . SER A 1 104 ? 2.308 4.808 -4.739 1.00 97.81 104 SER A CA 1
ATOM 774 C C . SER A 1 104 ? 2.605 3.355 -4.372 1.00 97.81 104 SER A C 1
ATOM 776 O O . SER A 1 104 ? 3.769 3.003 -4.168 1.00 97.81 104 SER A O 1
ATOM 778 N N . CYS A 1 105 ? 1.584 2.510 -4.242 1.00 98.31 105 CYS A N 1
ATOM 779 C CA . CYS A 1 105 ? 1.710 1.160 -3.693 1.00 98.31 105 CYS A CA 1
ATOM 780 C C . CYS A 1 105 ? 1.253 0.085 -4.679 1.00 98.31 105 CYS A C 1
ATOM 782 O O . CYS A 1 105 ? 1.947 -0.923 -4.825 1.00 98.31 105 CYS A O 1
ATOM 784 N N . LEU A 1 106 ? 0.129 0.307 -5.364 1.00 98.00 106 LEU A N 1
ATOM 785 C CA . LEU A 1 106 ? -0.523 -0.649 -6.260 1.00 98.00 106 LEU A CA 1
ATOM 786 C C . LEU A 1 106 ? 0.414 -1.246 -7.319 1.00 98.00 106 LEU A C 1
ATOM 788 O O . LEU A 1 106 ? 0.390 -2.470 -7.454 1.00 98.00 106 LEU A O 1
ATOM 792 N N . PRO A 1 107 ? 1.301 -0.483 -8.000 1.00 95.19 107 PRO A N 1
ATOM 793 C CA . PRO A 1 107 ? 2.152 -1.057 -9.046 1.00 95.19 107 PRO A CA 1
ATOM 794 C C . PRO A 1 107 ? 3.059 -2.198 -8.577 1.00 95.19 107 PRO A C 1
ATOM 796 O O . PRO A 1 107 ? 3.463 -3.048 -9.365 1.00 95.19 107 PRO A O 1
ATOM 799 N N . CYS A 1 108 ? 3.364 -2.231 -7.279 1.00 96.06 108 CYS A N 1
ATOM 800 C CA . CYS A 1 108 ? 4.180 -3.268 -6.665 1.00 96.06 108 CYS A CA 1
ATOM 801 C C . CYS A 1 108 ? 3.327 -4.227 -5.825 1.00 96.06 108 CYS A C 1
ATOM 803 O O . CYS A 1 108 ? 3.525 -5.438 -5.860 1.00 96.06 108 CYS A O 1
ATOM 805 N N . HIS A 1 109 ? 2.398 -3.702 -5.033 1.00 98.00 109 HIS A N 1
ATOM 806 C CA . HIS A 1 109 ? 1.670 -4.475 -4.033 1.00 98.00 109 HIS A CA 1
ATOM 807 C C . HIS A 1 109 ? 0.338 -5.046 -4.523 1.00 98.00 109 HIS A C 1
ATOM 809 O O . HIS A 1 109 ? -0.280 -5.800 -3.776 1.00 98.00 109 HIS A O 1
ATOM 815 N N . GLY A 1 110 ? -0.056 -4.782 -5.767 1.00 97.56 110 GLY A N 1
ATOM 816 C CA . GLY A 1 110 ? -1.273 -5.327 -6.355 1.00 97.56 110 GLY A CA 1
ATOM 817 C C . GLY A 1 110 ? -2.494 -4.451 -6.116 1.00 97.56 110 GLY A C 1
ATOM 818 O O . GLY A 1 110 ? -2.595 -3.759 -5.108 1.00 97.56 110 GLY A O 1
ATOM 819 N N . ASP A 1 111 ? -3.459 -4.510 -7.026 1.00 96.81 111 ASP A N 1
ATOM 820 C CA . ASP A 1 111 ? -4.738 -3.794 -6.927 1.00 96.81 111 ASP A CA 1
ATOM 821 C C . ASP A 1 111 ? -5.603 -4.250 -5.744 1.00 96.81 111 ASP A C 1
ATOM 823 O O . ASP A 1 111 ? -6.424 -3.490 -5.243 1.00 96.81 111 ASP A O 1
ATOM 827 N N . LYS A 1 112 ? -5.391 -5.480 -5.267 1.00 96.50 112 LYS A N 1
ATOM 828 C CA . LYS A 1 112 ? -6.046 -6.053 -4.083 1.00 96.50 112 LYS A CA 1
ATOM 829 C C . LYS A 1 112 ? -5.081 -6.196 -2.909 1.00 96.50 112 LYS A C 1
ATOM 831 O O . LYS A 1 112 ? -5.388 -6.901 -1.954 1.00 96.50 112 LYS A O 1
ATOM 836 N N . GLY A 1 113 ? -3.877 -5.627 -2.997 1.00 98.12 113 GLY A N 1
ATOM 837 C CA . GLY A 1 113 ? -2.821 -5.838 -2.010 1.00 98.12 113 GLY A CA 1
ATOM 838 C C . GLY A 1 113 ? -2.255 -7.256 -1.954 1.00 98.12 113 GLY A C 1
ATOM 839 O O . GLY A 1 113 ? -1.612 -7.601 -0.964 1.00 98.12 113 GLY A O 1
ATOM 840 N N . GLN A 1 114 ? -2.451 -8.068 -2.996 1.00 97.38 114 GLN A N 1
ATOM 841 C CA . GLN A 1 114 ? -2.006 -9.463 -3.093 1.00 97.38 114 GLN A CA 1
ATOM 842 C C . GLN A 1 114 ? -0.496 -9.635 -3.347 1.00 97.38 114 GLN A C 1
ATOM 844 O O . GLN A 1 114 ? 0.015 -10.756 -3.330 1.00 97.38 114 GLN A O 1
ATOM 849 N N . GLY A 1 115 ? 0.227 -8.539 -3.569 1.00 97.19 115 GLY A N 1
ATOM 850 C CA . GLY A 1 115 ? 1.619 -8.524 -4.009 1.00 97.19 115 GLY A CA 1
ATOM 851 C C . GLY A 1 115 ? 1.740 -8.576 -5.532 1.00 97.19 115 GLY A C 1
ATOM 852 O O . GLY A 1 115 ? 0.746 -8.615 -6.258 1.00 97.19 115 GLY A O 1
ATOM 853 N N . LEU A 1 116 ? 2.979 -8.607 -6.025 1.00 95.81 116 LEU A N 1
ATOM 854 C CA . LEU A 1 116 ? 3.266 -8.631 -7.463 1.00 95.81 116 LEU A CA 1
ATOM 855 C C . LEU A 1 116 ? 3.130 -10.055 -8.032 1.00 95.81 116 LEU A C 1
ATOM 857 O O . LEU A 1 116 ? 4.117 -10.699 -8.390 1.00 95.81 116 LEU A O 1
ATOM 861 N N . THR A 1 117 ? 1.903 -10.576 -8.056 1.00 95.75 117 THR A N 1
ATOM 862 C CA . THR A 1 117 ? 1.591 -11.919 -8.568 1.00 95.75 117 THR A CA 1
ATOM 863 C C . THR A 1 117 ? 1.574 -11.953 -10.098 1.00 95.75 117 THR A C 1
ATOM 865 O O . THR A 1 117 ? 1.411 -10.928 -10.757 1.00 95.75 117 THR A O 1
ATOM 868 N N . ASP A 1 118 ? 1.697 -13.144 -10.687 1.00 95.38 118 ASP A N 1
ATOM 869 C CA . ASP A 1 118 ? 1.554 -13.333 -12.140 1.00 95.38 118 ASP A CA 1
ATOM 870 C C . ASP A 1 118 ? 0.157 -12.925 -12.633 1.00 95.38 118 ASP A C 1
ATOM 872 O O . ASP A 1 118 ? 0.022 -12.332 -13.700 1.00 95.38 118 ASP A O 1
ATOM 876 N N . GLU A 1 119 ? -0.873 -13.196 -11.824 1.00 95.44 119 GLU A N 1
ATOM 877 C CA . GLU A 1 119 ? -2.252 -12.772 -12.085 1.00 95.44 119 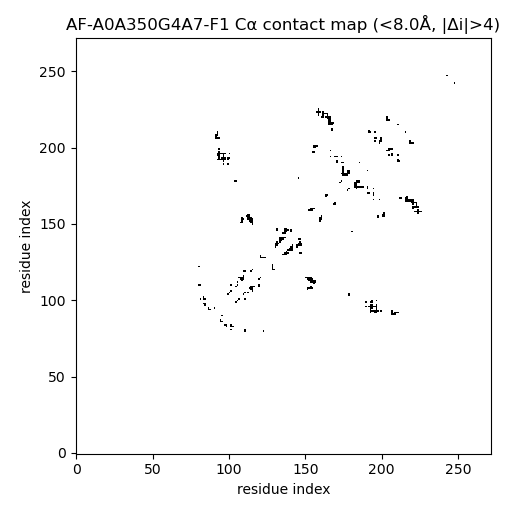GLU A CA 1
ATOM 878 C C . GLU A 1 119 ? -2.358 -11.250 -12.152 1.00 95.44 119 GLU A C 1
ATOM 880 O O . GLU A 1 119 ? -2.889 -10.724 -13.127 1.00 95.44 119 GLU A O 1
ATOM 885 N N . PHE A 1 120 ? -1.799 -10.542 -11.171 1.00 96.25 120 PHE A N 1
ATOM 886 C CA . PHE A 1 120 ? -1.810 -9.087 -11.168 1.00 96.25 120 PHE A CA 1
ATOM 887 C C . PHE A 1 120 ? -1.000 -8.521 -12.337 1.00 96.25 120 PHE A C 1
ATOM 889 O O . PHE A 1 120 ? -1.501 -7.683 -13.075 1.00 96.25 120 PHE A O 1
ATOM 896 N N . ARG A 1 121 ? 0.210 -9.035 -12.594 1.00 94.88 121 ARG A N 1
ATOM 897 C CA . ARG A 1 121 ? 1.040 -8.582 -13.724 1.00 94.88 121 ARG A CA 1
ATOM 898 C C . ARG A 1 121 ? 0.353 -8.768 -15.077 1.00 94.88 121 ARG A C 1
ATOM 900 O O . ARG A 1 121 ? 0.576 -7.963 -15.971 1.00 94.88 121 ARG A O 1
ATOM 907 N N . SER A 1 122 ? -0.502 -9.779 -15.228 1.00 95.12 122 SER A N 1
ATOM 908 C CA . SER A 1 122 ? -1.209 -10.039 -16.489 1.00 95.12 122 SER A CA 1
ATOM 909 C C . SER A 1 122 ? -2.217 -8.955 -16.895 1.00 95.12 122 SER A C 1
ATOM 911 O O . SER A 1 122 ? -2.654 -8.955 -18.045 1.00 95.12 122 SER A O 1
ATOM 913 N N . ILE A 1 123 ? -2.578 -8.036 -15.987 1.00 94.06 123 ILE A N 1
ATOM 914 C CA . ILE A 1 123 ? -3.502 -6.932 -16.294 1.00 94.06 123 ILE A CA 1
ATOM 915 C C . ILE A 1 123 ? -2.798 -5.728 -16.935 1.00 94.06 123 ILE A C 1
ATOM 917 O O . ILE A 1 123 ? -3.469 -4.884 -17.523 1.00 94.06 123 ILE A O 1
ATOM 921 N N . TYR A 1 124 ? -1.468 -5.645 -16.829 1.00 92.44 124 TYR A N 1
ATOM 922 C CA . TYR A 1 124 ? -0.675 -4.608 -17.486 1.00 92.44 124 TYR A CA 1
ATOM 923 C C . TYR A 1 124 ? -0.578 -4.859 -18.998 1.00 92.44 124 TYR A C 1
ATOM 925 O O . TYR A 1 124 ? -0.692 -6.016 -19.437 1.00 92.44 124 TYR A O 1
ATOM 933 N N . PRO A 1 125 ? -0.312 -3.809 -19.802 1.00 91.81 125 PRO A N 1
ATOM 934 C CA . PRO A 1 125 ? 0.070 -3.972 -21.201 1.00 91.81 125 PRO A CA 1
ATOM 935 C C . PRO A 1 125 ? 1.195 -5.011 -21.349 1.00 91.81 125 PRO A C 1
ATOM 937 O O . PRO A 1 125 ? 2.078 -5.048 -20.489 1.00 91.81 125 PRO A O 1
ATOM 940 N N . PRO A 1 126 ? 1.187 -5.869 -22.391 1.00 92.12 126 PRO A N 1
ATOM 941 C CA . PRO A 1 126 ? 2.172 -6.942 -22.571 1.00 92.12 126 PRO A CA 1
ATOM 942 C C . PRO A 1 126 ? 3.637 -6.516 -22.381 1.00 92.12 126 PRO A C 1
ATOM 944 O O . PRO A 1 126 ? 4.420 -7.259 -21.796 1.00 92.12 126 PRO A O 1
ATOM 947 N N . GLU A 1 127 ? 3.985 -5.313 -22.828 1.00 90.06 127 GLU A N 1
ATOM 948 C CA . GLU A 1 127 ? 5.300 -4.676 -22.709 1.00 90.06 127 GLU A CA 1
ATOM 949 C C . GLU A 1 127 ? 5.712 -4.298 -21.272 1.00 90.06 127 GLU A C 1
ATOM 951 O O . GLU A 1 127 ? 6.891 -4.079 -21.009 1.00 90.06 127 GLU A O 1
ATOM 956 N N . GLU A 1 128 ? 4.769 -4.248 -20.331 1.00 89.50 128 GLU 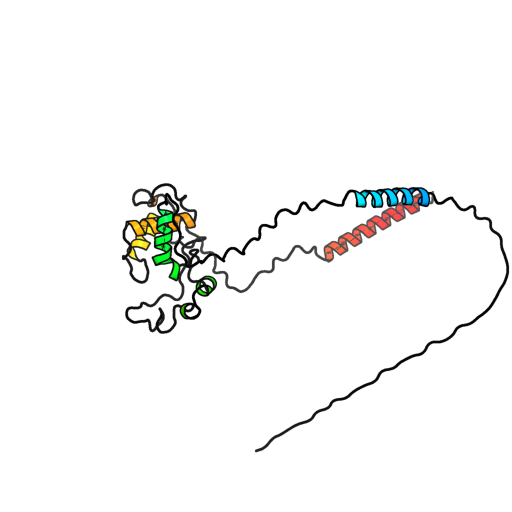A N 1
ATOM 957 C CA . GLU A 1 128 ? 4.987 -3.856 -18.932 1.00 89.50 128 GLU A CA 1
ATOM 958 C C . GLU A 1 128 ? 4.841 -5.033 -17.950 1.00 89.50 128 GLU A C 1
ATOM 960 O O . GLU A 1 128 ? 5.163 -4.912 -16.766 1.00 89.50 128 GLU A O 1
ATOM 965 N N . GLN A 1 129 ? 4.403 -6.208 -18.420 1.00 92.81 129 GLN A N 1
ATOM 966 C CA . GLN A 1 129 ? 4.100 -7.349 -17.545 1.00 92.81 129 GLN A CA 1
ATOM 967 C C . GLN A 1 129 ? 5.333 -7.930 -16.846 1.00 92.81 129 GLN A C 1
ATOM 969 O O . GLN A 1 129 ? 5.195 -8.584 -15.808 1.00 92.81 129 GLN A O 1
ATOM 974 N N . TYR A 1 130 ? 6.539 -7.748 -17.390 1.00 91.62 130 TYR A N 1
ATOM 975 C CA . TYR A 1 130 ? 7.773 -8.212 -16.759 1.00 91.62 130 TYR A CA 1
ATOM 976 C C . TYR A 1 130 ? 8.597 -7.032 -16.240 1.00 91.62 130 TYR A C 1
ATOM 978 O O . TYR A 1 130 ? 9.460 -6.473 -16.908 1.00 91.62 130 TYR A O 1
ATOM 986 N N . CYS A 1 131 ? 8.385 -6.696 -14.970 1.00 90.81 131 CYS A N 1
ATOM 987 C CA . CYS A 1 131 ? 8.982 -5.522 -14.332 1.00 90.81 131 CYS A CA 1
ATOM 988 C C . CYS A 1 131 ? 10.525 -5.516 -14.317 1.00 90.81 131 CYS A C 1
ATOM 990 O O . CYS A 1 131 ? 11.124 -4.474 -14.067 1.00 90.81 131 CYS A O 1
ATOM 992 N N . TRP A 1 132 ? 11.187 -6.651 -14.569 1.00 93.62 132 TRP A N 1
ATOM 993 C CA . TRP A 1 132 ? 12.650 -6.783 -14.558 1.00 93.62 132 TRP A CA 1
ATOM 994 C C . TRP A 1 132 ? 13.286 -6.819 -15.952 1.00 93.62 132 TRP A C 1
ATOM 996 O O . TRP A 1 132 ? 14.455 -7.203 -16.063 1.00 93.62 132 TRP A O 1
ATOM 1006 N N . GLU A 1 133 ? 12.558 -6.465 -17.016 1.00 91.12 133 GLU A N 1
ATOM 1007 C CA . GLU A 1 133 ? 13.170 -6.348 -18.343 1.00 91.12 133 GLU A CA 1
ATOM 1008 C C . GLU A 1 133 ? 14.264 -5.273 -18.343 1.00 91.12 133 GLU A C 1
ATOM 1010 O O . GLU A 1 133 ? 14.362 -4.409 -17.461 1.00 91.12 133 GLU A O 1
ATOM 1015 N N . ARG A 1 134 ? 15.139 -5.345 -19.347 1.00 88.94 134 ARG A N 1
ATOM 1016 C CA . ARG A 1 134 ? 16.132 -4.300 -19.582 1.00 88.94 134 ARG A CA 1
ATOM 1017 C C . ARG A 1 134 ? 15.407 -2.989 -19.884 1.00 88.94 134 ARG A C 1
ATOM 1019 O O . ARG A 1 134 ? 14.571 -2.953 -20.773 1.00 88.94 134 ARG A O 1
ATOM 1026 N N . GLY A 1 135 ? 15.789 -1.916 -19.199 1.00 86.12 135 GLY A N 1
ATOM 1027 C CA . GLY A 1 135 ? 15.101 -0.628 -19.286 1.00 86.12 135 GLY A CA 1
ATOM 1028 C C . GLY A 1 135 ? 13.924 -0.486 -18.316 1.00 86.12 135 GLY A C 1
ATOM 1029 O O . GLY A 1 135 ? 13.333 0.582 -18.281 1.00 86.12 135 GLY A O 1
ATOM 1030 N N . CYS A 1 136 ? 13.624 -1.502 -17.499 1.00 90.25 136 CYS A N 1
ATOM 1031 C CA . CYS A 1 136 ? 12.611 -1.450 -16.436 1.00 90.25 136 CYS A CA 1
ATOM 1032 C C . CYS A 1 136 ? 13.285 -1.431 -15.049 1.00 90.25 136 CYS A C 1
ATOM 1034 O O . CYS A 1 136 ? 14.193 -0.637 -14.820 1.00 90.25 136 CYS A O 1
ATOM 1036 N N . HIS A 1 137 ? 12.885 -2.301 -14.117 1.00 92.31 137 HIS A N 1
ATOM 1037 C CA . HIS A 1 137 ? 13.408 -2.388 -12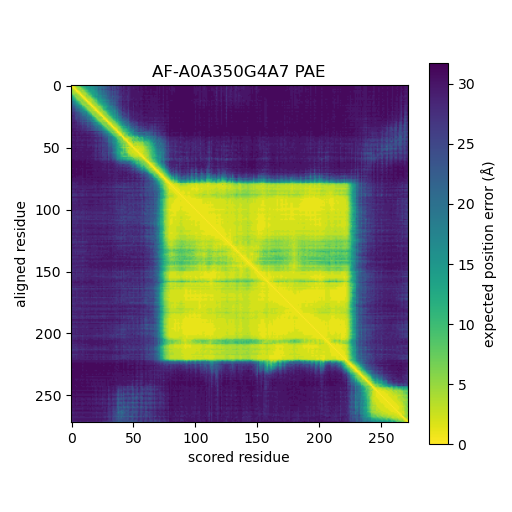.745 1.00 92.31 137 HIS A CA 1
ATOM 1038 C C . HIS A 1 137 ? 14.345 -3.595 -12.521 1.00 92.31 137 HIS A C 1
ATOM 1040 O O . HIS A 1 137 ? 14.445 -4.133 -11.412 1.00 92.31 137 HIS A O 1
ATOM 1046 N N . GLY A 1 138 ? 15.007 -4.057 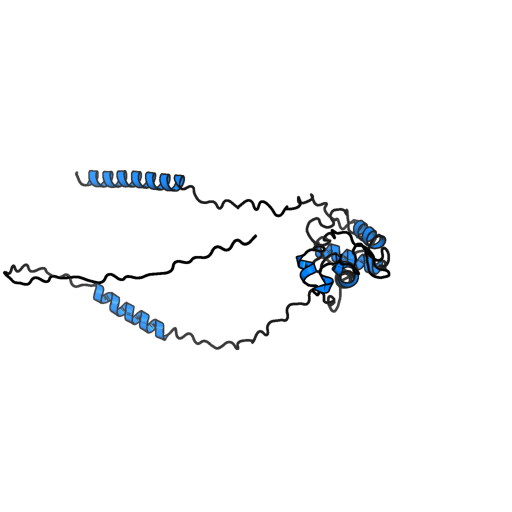-13.590 1.00 90.38 138 GLY A N 1
ATOM 1047 C CA . GLY A 1 138 ? 15.930 -5.197 -13.596 1.00 90.38 138 GLY A CA 1
ATOM 1048 C C . GLY A 1 138 ? 17.386 -4.846 -13.259 1.00 90.38 138 GLY A C 1
ATOM 1049 O O . GLY A 1 138 ? 17.676 -3.896 -12.538 1.00 90.38 138 GLY A O 1
ATOM 1050 N N . ASP A 1 139 ? 18.328 -5.634 -13.787 1.00 91.62 139 ASP A N 1
ATOM 1051 C CA . ASP A 1 139 ? 19.774 -5.404 -13.599 1.00 91.62 139 ASP A CA 1
ATOM 1052 C C . ASP A 1 139 ? 20.290 -4.159 -14.334 1.00 91.62 139 ASP A C 1
ATOM 1054 O O . ASP A 1 139 ? 21.297 -3.575 -13.939 1.00 91.62 139 ASP A O 1
ATOM 1058 N N . VAL A 1 140 ? 19.596 -3.754 -15.399 1.00 91.44 140 VAL A N 1
ATOM 1059 C CA . VAL A 1 140 ? 19.908 -2.562 -16.192 1.00 91.44 140 VAL A CA 1
ATOM 1060 C C . VAL A 1 140 ? 18.628 -1.735 -16.305 1.00 91.44 140 VAL A C 1
ATOM 1062 O O . VAL A 1 140 ? 17.865 -1.947 -17.253 1.00 91.44 140 VAL A O 1
ATOM 1065 N N . PRO A 1 141 ? 18.345 -0.860 -15.325 1.00 90.69 141 PRO A N 1
ATOM 1066 C CA . PRO A 1 141 ? 17.152 -0.029 -15.353 1.00 90.69 141 PRO A CA 1
ATOM 1067 C C . PRO A 1 141 ? 17.278 1.138 -16.342 1.00 90.69 141 PRO A C 1
ATOM 1069 O O . PRO A 1 141 ? 18.356 1.392 -16.887 1.00 90.69 141 PRO A O 1
ATOM 1072 N N . TYR A 1 142 ? 16.171 1.845 -16.581 1.00 88.38 142 TYR A N 1
ATOM 1073 C CA . TYR A 1 142 ? 16.177 3.129 -17.292 1.00 88.38 142 TYR A CA 1
ATOM 1074 C C . TYR A 1 142 ? 16.985 4.198 -16.531 1.00 88.38 142 TYR A C 1
ATOM 1076 O O . TYR A 1 142 ? 17.358 4.017 -15.370 1.00 88.38 142 TYR A O 1
ATOM 1084 N N . GLU A 1 143 ? 17.275 5.325 -17.184 1.00 90.75 143 GLU A N 1
ATOM 1085 C CA . GLU A 1 143 ? 18.033 6.423 -16.573 1.00 90.75 143 GLU A CA 1
ATOM 1086 C C . GLU A 1 143 ? 17.305 6.986 -15.340 1.00 90.75 143 GLU A C 1
ATOM 1088 O O . GLU A 1 143 ? 16.143 7.377 -15.412 1.00 90.75 143 GLU A O 1
ATOM 1093 N N . GLY A 1 144 ? 17.980 6.994 -14.187 1.00 87.31 144 GLY A N 1
ATOM 1094 C CA . GLY A 1 144 ? 17.365 7.370 -12.907 1.00 87.31 144 GLY A CA 1
ATOM 1095 C C . GLY A 1 144 ? 16.405 6.322 -12.325 1.00 87.31 144 GLY A C 1
ATOM 1096 O O . GLY A 1 144 ? 15.776 6.579 -11.300 1.00 87.31 144 GLY A O 1
ATOM 1097 N N . GLY A 1 145 ? 16.292 5.148 -12.951 1.00 89.50 145 GLY A N 1
ATOM 1098 C CA . GLY A 1 145 ? 15.508 4.027 -12.453 1.00 89.50 145 GLY A CA 1
ATOM 1099 C C . GLY A 1 145 ? 16.160 3.311 -11.267 1.00 89.50 145 GLY A C 1
ATOM 1100 O O . GLY A 1 145 ? 17.293 3.577 -10.865 1.00 89.50 145 GLY A O 1
ATOM 1101 N N . PHE A 1 146 ? 15.423 2.362 -10.702 1.00 92.19 146 PHE A N 1
ATOM 1102 C CA . PHE A 1 146 ? 15.815 1.585 -9.527 1.00 92.19 146 PHE A CA 1
ATOM 1103 C C . PHE A 1 146 ? 15.516 0.106 -9.757 1.00 92.19 146 PHE A C 1
ATOM 1105 O O . PHE A 1 146 ? 14.625 -0.249 -10.531 1.00 92.19 146 PHE A O 1
ATOM 1112 N N . LYS A 1 147 ? 16.250 -0.761 -9.059 1.00 92.94 147 LYS A N 1
ATOM 1113 C CA . LYS A 1 147 ? 16.068 -2.211 -9.125 1.00 92.94 147 LYS A CA 1
ATOM 1114 C C . LYS A 1 147 ? 15.105 -2.680 -8.042 1.00 92.94 147 LYS A C 1
ATOM 1116 O O . LYS A 1 147 ? 15.346 -2.414 -6.865 1.00 92.94 147 LYS A O 1
ATOM 1121 N N . VAL A 1 148 ? 14.068 -3.427 -8.418 1.00 90.75 148 VAL A N 1
ATOM 1122 C CA . VAL A 1 148 ? 13.131 -4.024 -7.451 1.00 90.75 148 VAL A CA 1
ATOM 1123 C C . VAL A 1 148 ? 13.517 -5.462 -7.091 1.00 90.75 148 VAL A C 1
ATOM 1125 O O . VAL A 1 148 ? 14.063 -6.189 -7.930 1.00 90.75 148 VAL A O 1
ATOM 1128 N N . PRO A 1 149 ? 13.238 -5.917 -5.853 1.00 90.06 149 PRO A N 1
ATOM 1129 C CA . PRO A 1 149 ? 13.363 -7.325 -5.484 1.00 90.06 149 PRO A CA 1
ATOM 1130 C C . PRO A 1 149 ? 12.513 -8.216 -6.395 1.00 90.06 149 PRO A C 1
ATOM 1132 O O . PRO A 1 149 ? 11.518 -7.763 -6.943 1.00 90.06 149 PRO A O 1
ATOM 1135 N N . LYS A 1 150 ? 12.865 -9.501 -6.524 1.00 89.94 150 LYS A N 1
ATOM 1136 C CA . LYS A 1 150 ? 12.063 -10.467 -7.307 1.00 89.94 150 LYS A CA 1
ATOM 1137 C C . LYS A 1 150 ? 10.761 -10.887 -6.625 1.00 89.94 150 LYS A C 1
ATOM 1139 O O . LYS A 1 150 ? 9.893 -11.468 -7.262 1.00 89.94 150 LYS A O 1
ATOM 1144 N N . PHE A 1 151 ? 10.657 -10.639 -5.326 1.00 93.81 151 PHE A N 1
ATOM 1145 C CA . PHE A 1 151 ? 9.485 -10.954 -4.531 1.00 93.81 151 PHE A CA 1
ATOM 1146 C C . PHE A 1 151 ? 8.964 -9.670 -3.901 1.00 93.81 151 PHE A C 1
ATOM 1148 O O . PHE A 1 151 ? 9.681 -9.028 -3.130 1.00 93.81 151 PHE A O 1
ATOM 1155 N N . ILE A 1 152 ? 7.726 -9.315 -4.234 1.00 96.12 152 ILE A N 1
ATOM 1156 C CA . ILE A 1 152 ? 7.023 -8.192 -3.631 1.00 96.12 152 ILE A CA 1
ATOM 1157 C C . ILE A 1 152 ? 5.864 -8.786 -2.831 1.00 96.12 152 ILE A C 1
ATOM 1159 O O . ILE A 1 152 ? 4.988 -9.422 -3.425 1.00 96.12 152 ILE A O 1
ATOM 1163 N N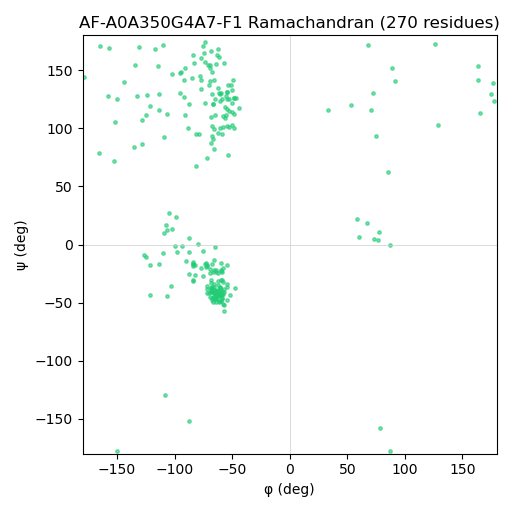 . PRO A 1 153 ? 5.860 -8.628 -1.498 1.00 96.62 153 PRO A N 1
ATOM 1164 C CA . PRO A 1 153 ? 4.845 -9.240 -0.659 1.00 96.62 153 PRO A CA 1
ATOM 1165 C C . PRO A 1 153 ? 3.486 -8.567 -0.852 1.00 96.62 153 PRO A C 1
ATOM 1167 O O . PRO A 1 153 ? 3.403 -7.373 -1.157 1.00 96.62 153 PRO A O 1
ATOM 1170 N N . GLY A 1 154 ? 2.428 -9.326 -0.578 1.00 97.75 154 GLY A N 1
ATOM 1171 C CA . GLY A 1 154 ? 1.124 -8.742 -0.305 1.00 97.75 154 GLY A CA 1
ATOM 1172 C C . GLY A 1 154 ? 1.140 -7.898 0.968 1.00 97.75 154 GLY A C 1
ATOM 1173 O O . GLY A 1 154 ? 1.978 -8.082 1.853 1.00 97.75 154 GLY A O 1
ATOM 1174 N N . VAL A 1 155 ? 0.210 -6.957 1.033 1.00 98.19 155 VAL A N 1
ATOM 1175 C CA . VAL A 1 155 ? -0.032 -6.051 2.167 1.00 98.19 155 VAL A CA 1
ATOM 1176 C C . VAL A 1 155 ? -1.489 -6.080 2.624 1.00 98.19 155 VAL A C 1
ATOM 1178 O O . VAL A 1 155 ? -1.805 -5.527 3.673 1.00 98.19 155 VAL A O 1
ATOM 1181 N N . ILE A 1 156 ? -2.365 -6.733 1.857 1.00 98.06 156 ILE A N 1
ATOM 1182 C CA . ILE A 1 156 ? -3.748 -7.014 2.224 1.00 98.06 156 ILE A CA 1
ATOM 1183 C C . ILE A 1 156 ? -3.957 -8.520 2.125 1.00 98.06 156 ILE A C 1
ATOM 1185 O O . ILE A 1 156 ? -3.609 -9.155 1.128 1.00 98.06 156 ILE A O 1
ATOM 1189 N N . GLY A 1 157 ? -4.492 -9.097 3.194 1.00 94.88 157 GLY A N 1
ATOM 1190 C CA . GLY A 1 157 ? -4.806 -10.513 3.294 1.00 94.88 157 GLY A CA 1
ATOM 1191 C C . GLY A 1 157 ? -4.177 -11.179 4.517 1.00 94.88 157 GLY A C 1
ATOM 1192 O O . GLY A 1 157 ? -3.357 -10.576 5.224 1.00 94.88 157 GLY A O 1
ATOM 1193 N N . PRO A 1 158 ? -4.529 -12.450 4.776 1.00 90.19 158 PRO A N 1
ATOM 1194 C CA . PRO A 1 158 ? -4.159 -13.140 6.003 1.00 90.19 158 PRO A CA 1
ATOM 1195 C C . PRO A 1 158 ? -2.649 -13.117 6.256 1.00 90.19 158 PRO A C 1
ATOM 1197 O O . PRO A 1 158 ? -1.861 -13.546 5.417 1.00 90.19 158 PRO A O 1
ATOM 1200 N N . ALA A 1 159 ? -2.253 -12.632 7.436 1.00 85.88 159 ALA A N 1
ATOM 1201 C CA . ALA A 1 159 ? -0.868 -12.595 7.914 1.00 85.88 159 ALA A CA 1
ATOM 1202 C C . ALA A 1 159 ? 0.147 -11.797 7.063 1.00 85.88 159 ALA A C 1
ATOM 1204 O O . ALA A 1 159 ? 1.332 -11.795 7.399 1.00 85.88 159 ALA A O 1
ATOM 1205 N N . THR A 1 160 ? -0.281 -11.077 6.022 1.00 93.88 160 THR A N 1
ATOM 1206 C CA . THR A 1 160 ? 0.610 -10.340 5.099 1.00 93.88 160 THR A CA 1
ATOM 1207 C C . THR A 1 160 ? 1.447 -9.264 5.801 1.00 93.88 160 THR A C 1
ATOM 1209 O O . THR A 1 160 ? 2.636 -9.098 5.525 1.00 93.88 160 THR A O 1
ATOM 1212 N N . ILE A 1 161 ? 0.848 -8.591 6.785 1.00 96.56 161 ILE A N 1
ATOM 1213 C CA . ILE A 1 161 ? 1.466 -7.522 7.581 1.00 96.56 161 ILE A CA 1
ATOM 1214 C C . ILE A 1 161 ? 1.810 -7.949 9.017 1.00 96.56 161 ILE A C 1
ATOM 1216 O O . ILE A 1 161 ? 2.193 -7.118 9.835 1.00 96.56 161 ILE A O 1
ATOM 1220 N N . GLY A 1 162 ? 1.768 -9.252 9.324 1.00 95.38 162 GLY A N 1
ATOM 1221 C CA . GLY A 1 162 ? 1.960 -9.795 10.681 1.00 95.38 162 GLY A CA 1
ATOM 1222 C C . GLY A 1 162 ? 3.355 -9.598 11.295 1.00 95.38 162 GLY A C 1
ATOM 1223 O O . GLY A 1 162 ? 3.586 -9.992 12.437 1.00 95.38 162 GLY A O 1
ATOM 1224 N N . LYS A 1 163 ? 4.296 -9.002 10.551 1.00 94.50 163 LYS A N 1
ATOM 1225 C CA . LYS A 1 163 ? 5.594 -8.547 11.075 1.00 94.50 163 LYS A CA 1
ATOM 1226 C C . LYS A 1 163 ? 5.472 -7.296 11.952 1.00 94.50 163 LYS A C 1
ATOM 1228 O O . LYS A 1 163 ? 6.392 -7.022 12.719 1.00 94.50 163 LYS A O 1
ATOM 1233 N N . PHE A 1 164 ? 4.370 -6.557 11.825 1.00 97.25 164 PHE A N 1
ATOM 1234 C CA . PHE A 1 164 ? 4.076 -5.380 12.634 1.00 97.25 164 PHE A CA 1
ATOM 1235 C C . PHE A 1 164 ? 3.193 -5.747 13.834 1.00 97.25 164 PHE A C 1
ATOM 1237 O O . PHE A 1 164 ? 2.382 -6.664 13.741 1.00 97.25 164 PHE A O 1
ATOM 1244 N N . SER A 1 165 ? 3.349 -5.059 14.967 1.00 97.12 165 SER A N 1
ATOM 1245 C CA . SER A 1 165 ? 2.543 -5.278 16.178 1.00 97.12 165 SER A CA 1
ATOM 1246 C C . SER A 1 165 ? 1.204 -4.543 16.172 1.00 97.12 165 SER A C 1
ATOM 1248 O O . SER A 1 165 ? 0.243 -5.001 16.794 1.00 97.12 165 SER A O 1
ATOM 1250 N N . ASP A 1 166 ? 1.153 -3.391 15.510 1.00 98.31 166 ASP A N 1
ATOM 1251 C CA . ASP A 1 166 ? 0.048 -2.436 15.544 1.00 98.31 166 ASP A CA 1
ATOM 1252 C C . ASP A 1 166 ? 0.161 -1.429 14.386 1.00 98.31 166 ASP A C 1
ATOM 1254 O O . ASP A 1 166 ? 1.169 -1.383 13.666 1.00 98.31 166 ASP A O 1
ATOM 1258 N N . ALA A 1 167 ? -0.887 -0.624 14.202 1.00 98.50 167 ALA A N 1
ATOM 1259 C CA . ALA A 1 167 ? -0.933 0.387 13.152 1.00 98.50 167 ALA A CA 1
ATOM 1260 C C . ALA A 1 167 ? 0.154 1.463 13.302 1.00 98.50 167 ALA A C 1
ATOM 1262 O O . ALA A 1 167 ? 0.639 1.973 12.292 1.00 98.50 167 ALA A O 1
ATOM 1263 N N . ALA A 1 168 ? 0.575 1.801 14.526 1.00 98.69 168 ALA A N 1
ATOM 1264 C CA . ALA A 1 168 ? 1.628 2.794 14.739 1.00 98.69 168 ALA A CA 1
ATOM 1265 C C . ALA A 1 168 ? 2.982 2.302 14.202 1.00 98.69 168 ALA A C 1
ATOM 1267 O O . ALA A 1 168 ? 3.712 3.057 13.547 1.00 98.69 168 ALA A O 1
ATOM 1268 N N . GLN A 1 169 ? 3.308 1.023 14.417 1.00 98.69 169 GLN A N 1
ATOM 1269 C CA . GLN A 1 169 ? 4.518 0.419 13.867 1.00 98.69 169 GLN A CA 1
ATOM 1270 C C . GLN A 1 169 ? 4.459 0.300 12.337 1.00 98.69 169 GLN A C 1
ATOM 1272 O O . GLN A 1 169 ? 5.456 0.588 11.667 1.00 98.69 169 GLN A O 1
ATOM 1277 N N . LEU A 1 170 ? 3.302 -0.076 11.779 1.00 98.69 170 LEU A N 1
ATOM 1278 C CA . LEU A 1 170 ? 3.085 -0.103 10.329 1.00 98.69 170 LEU A CA 1
ATOM 1279 C C . LEU A 1 170 ? 3.276 1.291 9.711 1.00 98.69 170 LEU A C 1
ATOM 1281 O O . LEU A 1 170 ? 4.041 1.433 8.757 1.00 98.69 170 LEU A O 1
ATOM 1285 N N . ASN A 1 171 ? 2.652 2.325 10.284 1.00 98.81 171 ASN A N 1
ATOM 1286 C CA . ASN A 1 171 ? 2.784 3.703 9.813 1.00 98.81 171 ASN A CA 1
ATOM 1287 C C . ASN A 1 171 ? 4.240 4.174 9.846 1.00 98.81 171 ASN A C 1
ATOM 1289 O O . ASN A 1 171 ? 4.748 4.694 8.855 1.00 98.81 171 ASN A O 1
ATOM 1293 N N . SER A 1 172 ? 4.936 3.928 10.959 1.00 98.62 172 SER A N 1
ATOM 1294 C CA . SER A 1 172 ? 6.347 4.296 11.113 1.00 98.62 172 SER A CA 1
ATOM 1295 C C . SER A 1 172 ? 7.217 3.661 10.026 1.00 98.62 172 SER A C 1
ATOM 1297 O O . SER A 1 172 ? 8.097 4.313 9.463 1.00 98.62 172 SER A O 1
ATOM 1299 N N . TYR A 1 173 ? 6.947 2.398 9.684 1.00 98.56 173 TYR A N 1
ATOM 1300 C CA . TYR A 1 173 ? 7.645 1.707 8.606 1.00 98.56 173 TYR A CA 1
ATOM 1301 C C . TYR A 1 173 ? 7.326 2.294 7.228 1.00 98.56 173 TYR A C 1
ATOM 1303 O O . TYR A 1 173 ? 8.250 2.538 6.448 1.00 98.56 173 TYR A O 1
ATOM 1311 N N . ILE A 1 174 ? 6.047 2.544 6.931 1.00 98.62 174 ILE A N 1
ATOM 1312 C CA . ILE A 1 174 ? 5.611 3.156 5.670 1.00 98.62 174 ILE A CA 1
ATOM 1313 C C . ILE A 1 174 ? 6.286 4.518 5.496 1.00 98.62 174 ILE A C 1
ATOM 1315 O O . ILE A 1 174 ? 6.958 4.739 4.493 1.00 98.62 174 ILE A O 1
ATOM 1319 N N . ARG A 1 175 ? 6.214 5.390 6.506 1.00 98.19 175 ARG A N 1
ATOM 1320 C CA . ARG A 1 175 ? 6.839 6.719 6.480 1.00 98.19 175 ARG A CA 1
ATOM 1321 C C . ARG A 1 175 ? 8.338 6.676 6.232 1.00 98.19 175 ARG A C 1
ATOM 1323 O O . ARG A 1 175 ? 8.862 7.543 5.551 1.00 98.19 175 ARG A O 1
ATOM 1330 N N . ALA A 1 176 ? 9.037 5.701 6.805 1.00 98.31 176 ALA A N 1
ATOM 1331 C CA . ALA A 1 176 ? 10.490 5.636 6.708 1.00 98.31 176 ALA A CA 1
ATOM 1332 C C . ALA A 1 176 ? 10.985 4.969 5.418 1.00 98.31 176 ALA A C 1
ATOM 1334 O O . ALA A 1 176 ? 12.072 5.289 4.940 1.00 98.31 176 ALA A O 1
ATOM 1335 N N . THR A 1 177 ? 10.233 4.004 4.880 1.00 97.25 177 THR A N 1
ATOM 1336 C CA . THR A 1 177 ? 10.757 3.070 3.867 1.00 97.25 177 THR A CA 1
ATOM 1337 C C . THR A 1 177 ? 9.959 3.030 2.572 1.00 97.25 177 THR A C 1
ATOM 1339 O O . THR A 1 177 ? 10.439 2.455 1.595 1.00 97.25 177 THR A O 1
ATOM 1342 N N . MET A 1 178 ? 8.772 3.640 2.545 1.00 97.50 178 MET A N 1
ATOM 1343 C CA . MET A 1 178 ? 7.890 3.647 1.385 1.00 97.50 178 MET A CA 1
ATOM 1344 C C . MET A 1 178 ? 7.724 5.057 0.795 1.00 97.50 178 MET A C 1
ATOM 1346 O O . MET A 1 178 ? 7.876 6.053 1.509 1.00 97.50 178 MET A O 1
ATOM 1350 N N . PRO A 1 179 ? 7.425 5.140 -0.514 1.00 97.06 179 PRO A N 1
ATOM 1351 C CA . PRO A 1 179 ? 7.414 4.045 -1.493 1.00 97.06 179 PRO A CA 1
ATOM 1352 C C . PRO A 1 179 ? 8.835 3.540 -1.777 1.00 97.06 179 PRO A C 1
ATOM 1354 O O . PRO A 1 179 ? 9.797 4.291 -1.638 1.00 97.06 179 PRO A O 1
ATOM 1357 N N . PHE A 1 180 ? 8.984 2.282 -2.197 1.00 94.62 180 PHE A N 1
ATOM 1358 C CA . PHE A 1 180 ? 10.305 1.651 -2.361 1.00 94.62 180 PHE A CA 1
ATOM 1359 C C . PHE A 1 180 ? 11.262 2.439 -3.277 1.00 94.62 180 PHE A C 1
ATOM 1361 O O . PHE A 1 180 ? 12.468 2.468 -3.048 1.00 94.62 180 PHE A O 1
ATOM 1368 N N . TRP A 1 181 ? 10.723 3.103 -4.300 1.00 91.88 181 TRP A N 1
ATOM 1369 C CA . TRP A 1 181 ? 11.490 3.887 -5.268 1.00 91.88 181 TRP A CA 1
ATOM 1370 C C . TRP A 1 181 ? 11.954 5.251 -4.744 1.00 91.88 181 TRP A C 1
ATOM 1372 O O . TRP A 1 181 ? 12.896 5.829 -5.283 1.00 91.88 181 TRP A O 1
ATOM 1382 N N . LYS A 1 182 ? 11.307 5.769 -3.693 1.00 95.00 182 LYS A N 1
ATOM 1383 C CA . LYS A 1 182 ? 11.641 7.050 -3.061 1.00 95.00 182 LYS A CA 1
ATOM 1384 C C . LYS A 1 182 ? 11.231 7.047 -1.581 1.00 95.00 182 LYS A C 1
ATOM 1386 O O . LYS A 1 182 ? 10.259 7.715 -1.215 1.00 95.00 182 LYS A O 1
ATOM 1391 N N . PRO A 1 183 ? 11.949 6.298 -0.726 1.00 96.88 183 PRO A N 1
ATOM 1392 C CA . PRO A 1 183 ? 11.635 6.203 0.696 1.00 96.88 183 PRO A CA 1
ATOM 1393 C C . PRO A 1 183 ? 11.529 7.575 1.369 1.00 96.88 183 PRO A C 1
ATOM 1395 O O . PRO A 1 183 ? 12.349 8.457 1.108 1.00 96.88 183 PRO A O 1
ATOM 1398 N N . GLY A 1 184 ? 10.525 7.758 2.231 1.00 96.38 184 GLY A N 1
ATOM 1399 C CA . GLY A 1 184 ? 10.339 9.005 2.982 1.00 96.38 184 GLY A CA 1
ATOM 1400 C C . GLY A 1 184 ? 9.723 10.156 2.190 1.00 96.38 184 GLY A C 1
ATOM 1401 O O . GLY A 1 184 ? 9.733 11.288 2.666 1.00 96.38 184 GLY A O 1
ATOM 1402 N N . SER A 1 185 ? 9.207 9.894 0.986 1.00 97.31 185 SER A N 1
ATOM 1403 C CA . SER A 1 185 ? 8.568 10.930 0.164 1.00 97.31 185 SER A CA 1
ATOM 1404 C C . SER A 1 185 ? 7.103 11.192 0.487 1.00 97.31 185 SER A C 1
ATOM 1406 O O . SER A 1 185 ? 6.609 12.245 0.091 1.00 97.31 185 SER A O 1
ATOM 1408 N N . LEU A 1 186 ? 6.427 10.285 1.199 1.00 98.38 186 LEU A N 1
ATOM 1409 C CA . LEU A 1 186 ? 5.065 10.529 1.670 1.00 98.38 186 LEU A CA 1
ATOM 1410 C C . LEU A 1 186 ? 5.073 11.591 2.770 1.00 98.38 186 LEU A C 1
ATOM 1412 O O . LEU A 1 186 ? 5.890 11.547 3.696 1.00 98.38 186 LEU A O 1
ATOM 1416 N N . THR A 1 187 ? 4.117 12.509 2.704 1.00 98.38 187 THR A N 1
ATOM 1417 C CA . THR A 1 187 ? 3.778 13.377 3.829 1.00 98.38 187 THR A CA 1
ATOM 1418 C C . THR A 1 187 ? 3.258 12.550 5.008 1.00 98.38 187 THR A C 1
ATOM 1420 O O . THR A 1 187 ? 2.878 11.383 4.878 1.00 98.38 187 THR A O 1
ATOM 1423 N N . GLU A 1 188 ? 3.244 13.148 6.199 1.00 97.88 188 GLU A N 1
ATOM 1424 C CA . GLU A 1 188 ? 2.689 12.485 7.383 1.00 97.88 188 GLU A CA 1
ATOM 1425 C C . GLU A 1 188 ? 1.209 12.120 7.199 1.00 97.88 188 GLU A C 1
ATOM 1427 O O . GLU A 1 188 ? 0.804 11.014 7.553 1.00 97.88 188 GLU A O 1
ATOM 1432 N N . ASP A 1 189 ? 0.440 13.018 6.585 1.00 98.50 189 ASP A N 1
ATOM 1433 C CA . ASP A 1 189 ? -0.976 12.827 6.279 1.00 98.50 189 ASP A CA 1
ATOM 1434 C C . ASP A 1 189 ? -1.201 11.674 5.283 1.00 98.50 189 ASP A C 1
ATOM 1436 O O . ASP A 1 189 ? -1.951 10.742 5.572 1.00 98.50 189 ASP A O 1
ATOM 1440 N N . GLU A 1 190 ? -0.474 11.648 4.159 1.00 98.75 190 GLU A N 1
ATOM 1441 C CA . GLU A 1 190 ? -0.544 10.546 3.183 1.00 98.75 190 GLU A CA 1
ATOM 1442 C C . GLU A 1 190 ? -0.184 9.196 3.809 1.00 98.75 190 GLU A C 1
ATOM 1444 O O . GLU A 1 190 ? -0.822 8.178 3.530 1.00 98.75 190 GLU A O 1
ATOM 1449 N N . ALA A 1 191 ? 0.820 9.174 4.688 1.00 98.75 191 ALA A N 1
ATOM 1450 C CA . ALA A 1 191 ? 1.225 7.951 5.359 1.00 98.75 191 ALA A CA 1
ATOM 1451 C C . ALA A 1 191 ? 0.157 7.428 6.331 1.00 98.75 191 ALA A C 1
ATOM 1453 O O . ALA A 1 191 ? -0.063 6.214 6.409 1.00 98.75 191 ALA A O 1
ATOM 1454 N N . TRP A 1 192 ? -0.513 8.314 7.075 1.00 98.75 192 TRP A N 1
ATOM 1455 C CA . TRP A 1 192 ? -1.647 7.928 7.916 1.00 98.75 192 TRP A CA 1
ATOM 1456 C C . TRP A 1 192 ? -2.824 7.436 7.084 1.00 98.75 192 TRP A C 1
ATOM 1458 O O . TRP A 1 192 ? -3.354 6.370 7.389 1.00 98.75 192 TRP A O 1
ATOM 1468 N N . LYS A 1 193 ? -3.156 8.121 5.987 1.00 98.81 193 LYS A N 1
ATOM 1469 C CA . LYS A 1 193 ? -4.208 7.706 5.048 1.00 98.81 193 LYS A CA 1
ATOM 1470 C C . LYS A 1 193 ? -3.970 6.310 4.490 1.00 98.81 193 LYS A C 1
ATOM 1472 O O . LYS A 1 193 ? -4.832 5.443 4.617 1.00 98.81 193 LYS A O 1
ATOM 1477 N N . VAL A 1 194 ? -2.781 6.035 3.951 1.00 98.81 194 VAL A N 1
ATOM 1478 C CA . VAL A 1 194 ? -2.484 4.698 3.409 1.00 98.81 194 VAL A CA 1
ATOM 1479 C C . VAL A 1 194 ? -2.388 3.629 4.504 1.00 98.81 194 VAL A C 1
ATOM 1481 O O . VAL A 1 194 ? -2.756 2.480 4.274 1.00 98.81 194 VAL A O 1
ATOM 1484 N N . THR A 1 195 ? -1.966 3.989 5.723 1.00 98.88 195 THR A N 1
ATOM 1485 C CA . THR A 1 195 ? -2.023 3.068 6.873 1.00 98.88 195 THR A CA 1
ATOM 1486 C C . THR A 1 195 ? -3.473 2.735 7.220 1.00 98.88 195 THR A C 1
ATOM 1488 O O . THR A 1 195 ? -3.801 1.564 7.387 1.00 98.88 195 THR A O 1
ATOM 1491 N N . ALA A 1 196 ? -4.346 3.740 7.291 1.00 98.81 196 ALA A N 1
ATOM 1492 C CA . ALA A 1 196 ? -5.769 3.582 7.567 1.00 98.81 196 ALA A CA 1
ATOM 1493 C C . ALA A 1 196 ? -6.448 2.689 6.520 1.00 98.81 196 ALA A C 1
ATOM 1495 O O . ALA A 1 196 ? -7.184 1.773 6.887 1.00 98.81 196 ALA A O 1
ATOM 1496 N N . PHE A 1 197 ? -6.126 2.894 5.239 1.00 98.69 197 PHE A N 1
ATOM 1497 C CA . PHE A 1 197 ? -6.546 2.022 4.143 1.00 98.69 197 PHE A CA 1
ATOM 1498 C C . PHE A 1 197 ? -6.096 0.575 4.369 1.00 98.69 197 PHE A C 1
ATOM 1500 O O . PHE A 1 197 ? -6.938 -0.307 4.490 1.00 98.69 197 PHE A O 1
ATOM 1507 N N . ILE A 1 198 ? -4.793 0.321 4.533 1.00 98.69 198 ILE A N 1
ATOM 1508 C CA . ILE A 1 198 ? -4.271 -1.043 4.729 1.00 98.69 198 ILE A CA 1
ATOM 1509 C C . ILE A 1 198 ? -4.911 -1.717 5.952 1.00 98.69 198 ILE A C 1
ATOM 1511 O O . ILE A 1 198 ? -5.279 -2.888 5.883 1.00 98.69 198 ILE A O 1
ATOM 1515 N N . MET A 1 199 ? -5.070 -1.002 7.068 1.00 98.50 199 MET A N 1
ATOM 1516 C CA . MET A 1 199 ? -5.705 -1.550 8.270 1.00 98.50 199 MET A CA 1
ATOM 1517 C C . MET A 1 199 ? -7.182 -1.891 8.043 1.00 98.50 199 MET A C 1
ATOM 1519 O O . MET A 1 199 ? -7.637 -2.929 8.524 1.00 98.50 199 MET A O 1
ATOM 1523 N N . ARG A 1 200 ? -7.916 -1.052 7.300 1.00 98.19 200 ARG A N 1
ATOM 1524 C CA . ARG A 1 200 ? -9.323 -1.286 6.956 1.00 98.19 200 ARG A CA 1
ATOM 1525 C C . ARG A 1 200 ? -9.495 -2.474 6.017 1.00 98.19 200 ARG A C 1
ATOM 1527 O O . ARG A 1 200 ? -10.312 -3.341 6.297 1.00 98.19 200 ARG A O 1
ATOM 1534 N N . GLU A 1 201 ? -8.699 -2.551 4.954 1.00 98.00 201 GLU A N 1
ATOM 1535 C CA . GLU A 1 201 ? -8.785 -3.643 3.974 1.00 98.00 201 GLU A CA 1
ATOM 1536 C C . GLU A 1 201 ? -8.329 -4.996 4.548 1.00 98.00 201 GLU A C 1
ATOM 1538 O O . GLU A 1 201 ? -8.703 -6.050 4.046 1.00 98.00 201 GLU A O 1
ATOM 1543 N N . ASN A 1 202 ? -7.542 -4.988 5.631 1.00 97.75 202 ASN A N 1
ATOM 1544 C CA . ASN A 1 202 ? -7.239 -6.192 6.412 1.00 97.75 202 ASN A CA 1
ATOM 1545 C C . ASN A 1 202 ? -8.278 -6.485 7.514 1.00 97.75 202 ASN A C 1
ATOM 1547 O O . ASN A 1 202 ? -8.052 -7.384 8.322 1.00 97.75 202 ASN A O 1
ATOM 1551 N N . GLU A 1 203 ? -9.377 -5.727 7.587 1.00 96.75 203 GLU A N 1
ATOM 1552 C CA . GLU A 1 203 ? -10.434 -5.848 8.606 1.00 96.75 203 GLU A CA 1
ATOM 1553 C C . GLU A 1 203 ? -9.933 -5.668 10.056 1.00 96.75 203 GLU A C 1
ATOM 1555 O O . GLU A 1 203 ? -10.568 -6.099 11.018 1.00 96.75 203 GLU A O 1
ATOM 1560 N N . LEU A 1 204 ? -8.787 -5.005 10.240 1.00 96.19 204 LEU A N 1
ATOM 1561 C CA . LEU A 1 204 ? -8.181 -4.744 11.554 1.00 96.19 204 LEU A CA 1
ATOM 1562 C C . LEU A 1 204 ? -8.653 -3.422 12.167 1.00 96.19 204 LEU A C 1
ATOM 1564 O O . LEU A 1 204 ? -8.444 -3.168 13.353 1.00 96.19 204 LEU A O 1
ATOM 1568 N N . TRP A 1 205 ? -9.280 -2.573 11.357 1.00 96.06 205 TRP A N 1
ATOM 1569 C CA . TRP A 1 205 ? -9.865 -1.305 11.762 1.00 96.06 205 TRP A CA 1
ATOM 1570 C C . TRP A 1 205 ? -11.147 -1.056 10.966 1.00 96.06 205 TRP A C 1
ATOM 1572 O O . TRP A 1 205 ? -11.210 -1.335 9.775 1.00 96.06 205 TRP A O 1
ATOM 1582 N N . ASN A 1 206 ? -12.188 -0.533 11.610 1.00 92.12 206 ASN A N 1
ATOM 1583 C CA . ASN A 1 206 ? -13.522 -0.416 11.006 1.00 92.12 206 ASN A CA 1
ATOM 1584 C C . ASN A 1 206 ? -13.684 0.777 10.045 1.00 92.12 206 ASN A C 1
ATOM 1586 O O . ASN A 1 206 ? -14.776 0.985 9.524 1.00 92.12 206 ASN A O 1
ATOM 1590 N N . GLY A 1 207 ? -12.638 1.582 9.837 1.00 90.81 207 GLY A N 1
ATOM 1591 C CA . GLY A 1 207 ? -12.706 2.763 8.976 1.00 90.81 207 GLY A CA 1
ATOM 1592 C C . GLY A 1 207 ? -13.417 3.970 9.596 1.00 90.81 207 GLY A C 1
ATOM 1593 O O . GLY A 1 207 ? -13.608 4.967 8.903 1.00 90.81 207 GLY A O 1
ATOM 1594 N N . LEU A 1 208 ? -13.843 3.893 10.864 1.00 89.56 208 LEU A N 1
ATOM 1595 C CA . LEU A 1 208 ? -14.582 4.964 11.530 1.00 89.56 208 LEU A CA 1
ATOM 1596 C C . LEU A 1 208 ? -13.650 5.868 12.338 1.00 89.56 208 LEU A C 1
ATOM 1598 O O . LEU A 1 208 ? -12.889 5.409 13.190 1.00 89.56 208 LEU A O 1
ATOM 1602 N N . GLY A 1 209 ? -13.796 7.174 12.125 1.00 92.56 209 GLY A N 1
ATOM 1603 C CA . GLY A 1 209 ? -12.948 8.186 12.744 1.00 92.56 209 GLY A CA 1
ATOM 1604 C C . GLY A 1 209 ? -11.596 8.305 12.046 1.00 92.56 209 GLY A C 1
ATOM 1605 O O . GLY A 1 209 ? -11.449 7.954 10.878 1.00 92.56 209 GLY A O 1
ATOM 1606 N N . GLU A 1 210 ? -10.617 8.831 12.769 1.00 96.38 210 GLU A N 1
ATOM 1607 C CA . GLU A 1 210 ? -9.270 9.067 12.259 1.00 96.38 210 GLU A CA 1
ATOM 1608 C C . GLU A 1 210 ? -8.276 8.152 12.975 1.00 96.38 210 GLU A C 1
ATOM 1610 O O . GLU A 1 210 ? -8.243 8.098 14.206 1.00 96.38 210 GLU A O 1
ATOM 1615 N N . LEU A 1 211 ? -7.453 7.445 12.207 1.00 98.06 211 LEU A N 1
ATOM 1616 C CA . LEU A 1 211 ? -6.292 6.719 12.696 1.00 98.06 211 LEU A CA 1
ATOM 1617 C C . LEU A 1 211 ? -5.093 7.673 12.726 1.00 98.06 211 LEU A C 1
ATOM 1619 O O . LEU A 1 211 ? -4.714 8.241 11.701 1.00 98.06 211 LEU A O 1
ATOM 1623 N N . ASN A 1 212 ? -4.497 7.864 13.899 1.00 98.19 212 ASN A N 1
ATOM 1624 C CA . ASN A 1 212 ? -3.407 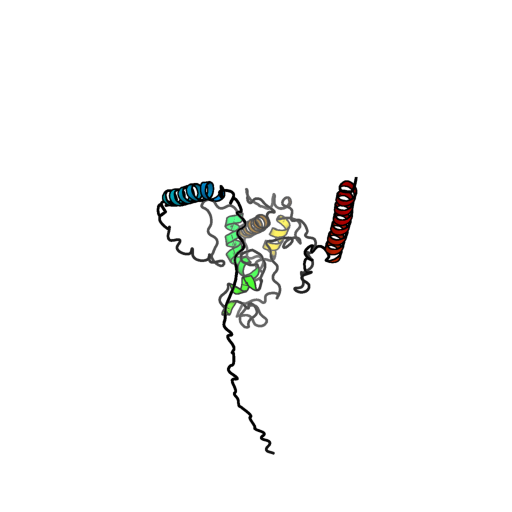8.815 14.101 1.00 98.19 212 ASN A CA 1
ATOM 1625 C C . ASN A 1 212 ? -2.458 8.365 15.224 1.00 98.19 212 ASN A C 1
ATOM 1627 O O . ASN A 1 212 ? -2.620 7.311 15.841 1.00 98.19 212 ASN A O 1
ATOM 1631 N N . SER A 1 213 ? -1.454 9.189 15.520 1.00 97.81 213 SER A N 1
ATOM 1632 C CA . SER A 1 213 ? -0.415 8.880 16.509 1.00 97.81 213 SER A CA 1
ATOM 1633 C C . SER A 1 213 ? -0.937 8.624 17.929 1.00 97.81 213 SER A C 1
ATOM 1635 O O . SER A 1 213 ? -0.260 7.941 18.695 1.00 97.81 213 SER A O 1
ATOM 1637 N N . SER A 1 214 ? -2.124 9.127 18.285 1.00 98.00 214 SER A N 1
ATOM 1638 C CA . SER A 1 214 ? -2.697 8.962 19.626 1.00 98.00 214 SER A CA 1
ATOM 1639 C C . SER A 1 214 ? -3.405 7.622 19.842 1.00 98.00 214 SER A C 1
ATOM 1641 O O . SER A 1 214 ? -3.462 7.159 20.976 1.00 98.00 214 SER A O 1
ATOM 1643 N N . ASN A 1 215 ? -3.913 6.985 18.780 1.00 97.62 215 ASN A N 1
ATOM 1644 C CA . ASN A 1 215 ? -4.728 5.767 18.879 1.00 97.62 215 ASN A CA 1
ATOM 1645 C C . ASN A 1 215 ? -4.154 4.561 18.115 1.00 97.62 215 ASN A C 1
ATOM 1647 O O . ASN A 1 215 ? -4.505 3.419 18.408 1.00 97.62 215 ASN A O 1
ATOM 1651 N N . ALA A 1 216 ? -3.228 4.766 17.174 1.00 97.94 216 ALA A N 1
ATOM 1652 C CA . ALA A 1 216 ? -2.740 3.700 16.300 1.00 97.94 216 ALA A CA 1
ATOM 1653 C C . ALA A 1 216 ? -1.989 2.572 17.036 1.00 97.94 216 ALA A C 1
ATOM 1655 O O . ALA A 1 216 ? -1.924 1.452 16.532 1.00 97.94 216 ALA A O 1
ATOM 1656 N N . GLY A 1 217 ? -1.453 2.826 18.235 1.00 97.94 217 GLY A N 1
ATOM 1657 C CA . GLY A 1 217 ? -0.841 1.786 19.075 1.00 97.94 217 GLY A CA 1
ATOM 1658 C C . GLY A 1 217 ? -1.852 0.809 19.698 1.00 97.94 217 GLY A C 1
ATOM 1659 O O . GLY A 1 217 ? -1.481 -0.280 20.143 1.00 97.94 217 GLY A O 1
ATOM 1660 N N . GLU A 1 218 ? -3.134 1.176 19.729 1.00 97.31 218 GLU A N 1
ATOM 1661 C CA . GLU A 1 218 ? -4.215 0.345 20.270 1.00 97.31 218 GLU A CA 1
ATOM 1662 C C . GLU A 1 218 ? -4.794 -0.603 19.211 1.00 97.31 218 GLU A C 1
ATOM 1664 O O . GLU A 1 218 ? -5.280 -1.685 19.546 1.00 97.31 218 GLU A O 1
ATOM 1669 N N . VAL A 1 219 ? -4.674 -0.249 17.927 1.00 97.38 219 VAL A N 1
ATOM 1670 C CA . VAL A 1 219 ? -5.143 -1.060 16.795 1.00 97.38 219 VAL A CA 1
ATOM 1671 C C . VAL A 1 219 ? -4.106 -2.137 16.467 1.00 97.38 219 VAL A C 1
ATOM 1673 O O . VAL A 1 219 ? -3.122 -1.896 15.765 1.00 97.38 219 VAL A O 1
ATOM 1676 N N . ARG A 1 220 ? -4.304 -3.338 17.018 1.00 97.06 220 ARG A N 1
ATOM 1677 C CA . ARG A 1 220 ? -3.336 -4.443 16.948 1.00 97.06 220 ARG A CA 1
ATOM 1678 C C . ARG A 1 220 ? -3.345 -5.170 15.609 1.00 97.06 220 ARG A C 1
ATOM 1680 O O . ARG A 1 220 ? -4.395 -5.418 15.027 1.00 97.06 220 ARG A O 1
ATOM 1687 N N . ILE A 1 221 ? -2.158 -5.608 15.197 1.00 96.62 221 ILE A N 1
ATOM 1688 C CA . ILE A 1 221 ? -1.959 -6.519 14.071 1.00 96.62 221 ILE A CA 1
ATOM 1689 C C . ILE A 1 221 ? -1.580 -7.889 14.652 1.00 96.62 221 ILE A C 1
ATOM 1691 O O . ILE A 1 221 ? -0.513 -8.034 15.261 1.00 96.62 221 ILE A O 1
ATOM 1695 N N . PRO A 1 222 ? -2.440 -8.913 14.518 1.00 93.06 222 PRO A N 1
ATOM 1696 C CA . PRO A 1 222 ? -2.110 -10.254 14.973 1.00 93.06 222 PRO A CA 1
ATOM 1697 C C . PRO A 1 222 ? -0.896 -10.796 14.217 1.00 93.06 222 PRO A C 1
ATOM 1699 O O . PRO A 1 222 ? -0.822 -10.725 12.988 1.00 93.06 222 PRO A O 1
ATOM 1702 N N . ARG A 1 223 ? 0.049 -11.405 14.939 1.00 87.00 223 ARG A N 1
ATOM 1703 C CA . ARG A 1 223 ? 1.107 -12.175 14.281 1.00 87.00 223 ARG A CA 1
ATOM 1704 C C . ARG A 1 223 ? 0.475 -13.392 13.624 1.00 87.00 223 ARG A C 1
ATOM 1706 O O . ARG A 1 223 ? -0.113 -14.230 14.305 1.00 87.00 223 ARG A O 1
ATOM 1713 N N . GLY A 1 224 ? 0.638 -13.512 12.314 1.00 68.06 224 GLY A N 1
ATOM 1714 C CA . GLY A 1 224 ? 0.367 -14.772 11.646 1.00 68.06 224 GLY A CA 1
ATOM 1715 C C . GLY A 1 224 ? 1.360 -15.833 12.104 1.00 68.06 224 GLY A C 1
ATOM 1716 O O . GLY A 1 224 ? 2.551 -15.562 12.255 1.00 68.06 224 GLY A O 1
ATOM 1717 N N . THR A 1 225 ? 0.887 -17.063 12.280 1.00 52.00 225 THR A N 1
ATOM 1718 C CA . THR A 1 225 ? 1.785 -18.203 12.066 1.00 52.00 225 THR A CA 1
ATOM 1719 C C . THR A 1 225 ? 2.071 -18.202 10.564 1.00 52.00 225 THR A C 1
ATOM 1721 O O . THR A 1 225 ? 1.102 -18.066 9.814 1.00 52.00 225 THR A O 1
ATOM 1724 N N . PRO A 1 226 ? 3.329 -18.270 10.088 1.00 47.09 226 PRO A N 1
ATOM 1725 C CA . PRO A 1 226 ? 3.574 -18.360 8.657 1.00 47.09 226 PRO A CA 1
ATOM 1726 C C . PRO A 1 226 ? 2.800 -19.567 8.137 1.00 47.09 226 PRO A C 1
ATOM 1728 O O . PRO A 1 226 ? 3.116 -20.702 8.493 1.00 47.09 226 PRO A O 1
ATOM 1731 N N . THR A 1 227 ? 1.760 -19.323 7.340 1.00 46.16 227 THR A N 1
ATOM 1732 C CA . THR A 1 227 ? 1.159 -20.375 6.530 1.00 46.16 227 THR A CA 1
ATOM 1733 C C . THR A 1 227 ? 2.313 -20.926 5.700 1.00 46.16 227 THR A C 1
ATOM 1735 O O . THR A 1 227 ? 2.951 -20.140 4.991 1.00 46.16 227 THR A O 1
ATOM 1738 N N . PRO A 1 228 ? 2.672 -22.216 5.830 1.00 38.72 228 PRO A N 1
ATOM 1739 C CA . PRO A 1 228 ? 3.716 -22.796 5.005 1.00 38.72 228 PRO A CA 1
ATOM 1740 C C . PRO A 1 228 ? 3.413 -22.452 3.551 1.00 38.72 228 PRO A C 1
ATOM 1742 O O . PRO A 1 228 ? 2.264 -22.576 3.124 1.00 38.72 228 PRO A O 1
ATOM 1745 N N . LEU A 1 229 ? 4.425 -21.979 2.818 1.00 40.38 229 LEU A N 1
ATOM 1746 C CA . LEU A 1 229 ? 4.319 -21.733 1.386 1.00 40.38 229 LEU A CA 1
ATOM 1747 C C . LEU A 1 229 ? 3.702 -22.994 0.766 1.00 40.38 229 LEU A C 1
ATOM 1749 O O . LEU A 1 229 ? 4.326 -24.059 0.801 1.00 40.38 229 LEU A O 1
ATOM 1753 N N . VAL A 1 230 ? 2.472 -22.906 0.256 1.00 43.69 230 VAL A N 1
ATOM 1754 C CA . VAL A 1 230 ? 1.888 -24.009 -0.504 1.00 43.69 230 VAL A CA 1
ATOM 1755 C C . VAL A 1 230 ? 2.740 -24.120 -1.758 1.00 43.69 230 VAL A C 1
ATOM 1757 O O . VAL A 1 230 ? 2.622 -23.333 -2.692 1.00 43.69 230 VAL A O 1
ATOM 1760 N N . THR A 1 231 ? 3.672 -25.067 -1.736 1.00 41.38 231 THR A N 1
ATOM 1761 C CA . THR A 1 231 ? 4.365 -25.515 -2.937 1.00 41.38 231 THR A CA 1
ATOM 1762 C C . THR A 1 231 ? 3.280 -26.033 -3.879 1.00 41.38 231 THR A C 1
ATOM 1764 O O . THR A 1 231 ? 2.493 -26.881 -3.451 1.00 41.38 231 THR A O 1
ATOM 1767 N N . PRO A 1 232 ? 3.178 -25.552 -5.132 1.00 48.16 232 PRO A N 1
ATOM 1768 C CA . PRO A 1 232 ? 2.267 -26.135 -6.106 1.00 48.16 232 PRO A CA 1
ATOM 1769 C C . PRO A 1 232 ? 2.770 -27.543 -6.428 1.00 48.16 232 PRO A C 1
ATOM 1771 O O . PRO A 1 232 ? 3.646 -27.755 -7.262 1.00 48.16 232 PRO A O 1
ATOM 1774 N N . GLY A 1 233 ? 2.280 -28.514 -5.672 1.00 52.81 233 GLY A N 1
ATOM 1775 C CA . GLY A 1 233 ? 2.733 -29.888 -5.734 1.00 52.81 233 GLY A CA 1
ATOM 1776 C C . GLY A 1 233 ? 2.226 -30.628 -4.515 1.00 52.81 233 GLY A C 1
ATOM 1777 O O . GLY A 1 233 ? 2.682 -30.368 -3.412 1.00 52.81 233 GLY A O 1
ATOM 1778 N N . GLN A 1 234 ? 1.329 -31.585 -4.755 1.00 40.50 234 GLN A N 1
ATOM 1779 C CA . GLN A 1 234 ? 0.569 -32.360 -3.768 1.00 40.50 234 GLN A CA 1
ATOM 1780 C C . GLN A 1 234 ? -0.721 -31.661 -3.312 1.00 40.50 234 GLN A C 1
ATOM 1782 O O . GLN A 1 234 ? -0.948 -31.408 -2.133 1.00 40.50 234 GLN A O 1
ATOM 1787 N N . VAL A 1 235 ? -1.623 -31.442 -4.274 1.00 38.09 235 VAL A N 1
ATOM 1788 C CA . VAL A 1 235 ? -3.058 -31.587 -4.004 1.00 38.09 235 VAL A CA 1
ATOM 1789 C C . VAL A 1 235 ? -3.219 -32.983 -3.397 1.00 38.09 235 VAL A C 1
ATOM 1791 O O . VAL A 1 235 ? -3.125 -33.982 -4.113 1.00 38.09 235 VAL A O 1
ATOM 1794 N N . GLN A 1 236 ? -3.347 -33.081 -2.074 1.00 38.88 236 GLN A N 1
ATOM 1795 C CA . GLN A 1 236 ? -3.880 -34.297 -1.484 1.00 38.88 236 GLN A CA 1
ATOM 1796 C C . GLN A 1 236 ? -5.312 -34.370 -1.982 1.00 38.88 236 GLN A C 1
ATOM 1798 O O . GLN A 1 236 ? -6.130 -33.500 -1.688 1.00 38.88 236 GLN A O 1
ATOM 1803 N N . ALA A 1 237 ? -5.557 -35.352 -2.845 1.00 37.84 237 ALA A N 1
ATOM 1804 C CA . ALA A 1 237 ? -6.895 -35.726 -3.228 1.00 37.84 237 ALA A CA 1
ATOM 1805 C C . ALA A 1 237 ? -7.685 -35.918 -1.933 1.00 37.84 237 ALA A C 1
ATOM 1807 O O . ALA A 1 237 ? -7.367 -36.803 -1.139 1.00 37.84 237 ALA A O 1
ATOM 1808 N N . GLU A 1 238 ? -8.672 -35.054 -1.717 1.00 46.50 238 GLU A N 1
ATOM 1809 C CA . GLU A 1 238 ? -9.793 -35.341 -0.840 1.00 46.50 238 GLU A CA 1
ATOM 1810 C C . GLU A 1 238 ? -10.321 -36.710 -1.274 1.00 46.50 238 GLU A C 1
ATOM 1812 O O . GLU A 1 238 ? -10.930 -36.860 -2.339 1.00 46.50 238 GLU A O 1
ATOM 1817 N N . GLU A 1 239 ? -9.985 -37.738 -0.494 1.00 42.16 239 GLU A N 1
ATOM 1818 C CA . GLU A 1 239 ? -10.518 -39.078 -0.652 1.00 42.16 239 GLU A CA 1
ATOM 1819 C C . GLU A 1 239 ? -11.992 -38.975 -0.267 1.00 42.16 239 GLU A C 1
ATOM 1821 O O . GLU A 1 239 ? -12.384 -39.106 0.892 1.00 42.16 239 GLU A O 1
ATOM 1826 N N . GLY A 1 240 ? -12.811 -38.628 -1.263 1.00 42.81 240 GLY A N 1
ATOM 1827 C CA . GLY A 1 240 ? -14.253 -38.664 -1.151 1.00 42.81 240 GLY A CA 1
ATOM 1828 C C . GLY A 1 240 ? -14.637 -39.998 -0.531 1.00 42.81 240 GLY A C 1
ATOM 1829 O O . GLY A 1 240 ? -14.207 -41.047 -1.009 1.00 42.81 240 GLY A O 1
ATOM 1830 N N . SER A 1 241 ? -15.409 -39.922 0.553 1.00 49.72 241 SER A N 1
ATOM 1831 C CA . SER A 1 241 ? -16.004 -41.030 1.299 1.00 49.72 241 SER A CA 1
ATOM 1832 C C . SER A 1 241 ? -16.817 -41.938 0.364 1.00 49.72 241 SER A C 1
ATOM 1834 O O . SER A 1 241 ? -18.041 -41.874 0.266 1.00 49.72 241 SER A O 1
ATOM 1836 N N . GLY A 1 242 ? -16.108 -42.764 -0.398 1.00 51.91 242 GLY A N 1
ATOM 1837 C CA . GLY A 1 242 ? -16.632 -43.823 -1.230 1.00 51.91 242 GLY A CA 1
ATOM 1838 C C . GLY A 1 242 ? -16.710 -45.054 -0.356 1.00 51.91 242 GLY A C 1
ATOM 1839 O O . GLY A 1 242 ? -15.695 -45.696 -0.091 1.00 51.91 242 GLY A O 1
ATOM 1840 N N . GLY A 1 243 ? -17.914 -45.360 0.133 1.00 59.25 243 GLY A N 1
ATOM 1841 C CA . GLY A 1 243 ? -18.176 -46.556 0.926 1.00 59.25 243 GLY A CA 1
ATOM 1842 C C . GLY A 1 243 ? -17.495 -47.770 0.297 1.00 59.25 243 GLY A C 1
ATOM 1843 O O . GLY A 1 243 ? -17.778 -48.126 -0.847 1.00 59.25 243 GLY A O 1
ATOM 1844 N N . SER A 1 244 ? -16.552 -48.362 1.036 1.00 66.56 244 SER A N 1
ATOM 1845 C CA . SER A 1 244 ? -15.703 -49.433 0.516 1.00 66.56 244 SER A CA 1
ATOM 1846 C C . SER A 1 244 ? -16.553 -50.539 -0.141 1.00 66.56 244 SER A C 1
ATOM 1848 O O . SER A 1 244 ? -17.566 -50.953 0.433 1.00 66.56 244 SER A O 1
ATOM 1850 N N . PRO A 1 245 ? -16.161 -51.084 -1.309 1.00 64.12 245 PRO A N 1
ATOM 1851 C CA . PRO A 1 245 ? -16.914 -52.150 -1.985 1.00 64.12 245 PRO A CA 1
ATOM 1852 C C . PRO A 1 245 ? -17.090 -53.401 -1.104 1.00 64.12 245 PRO A C 1
ATOM 1854 O O . PRO A 1 245 ? -18.017 -54.187 -1.294 1.00 64.12 245 PRO A O 1
ATOM 1857 N N . ARG A 1 246 ? -16.239 -53.550 -0.080 1.00 66.00 246 ARG A N 1
ATOM 1858 C CA . ARG A 1 246 ? -16.365 -54.563 0.974 1.00 66.00 246 ARG A CA 1
ATOM 1859 C C . ARG A 1 246 ? -17.581 -54.334 1.875 1.00 66.00 246 ARG A C 1
ATOM 1861 O O . ARG A 1 246 ? -18.253 -55.302 2.208 1.00 66.00 246 ARG A O 1
ATOM 1868 N N . LEU A 1 247 ? -17.901 -53.090 2.232 1.00 71.00 247 LEU A N 1
ATOM 1869 C CA . LEU A 1 247 ? -19.066 -52.771 3.061 1.00 71.00 247 LEU A CA 1
ATOM 1870 C C . LEU A 1 247 ? -20.380 -53.032 2.309 1.00 71.00 247 LEU A C 1
ATOM 1872 O O . LEU A 1 247 ? -21.295 -53.628 2.871 1.00 71.00 247 LEU A O 1
ATOM 1876 N N . LEU A 1 248 ? -20.445 -52.680 1.020 1.00 73.00 248 LEU A N 1
ATOM 1877 C CA . LEU A 1 248 ? -21.591 -53.005 0.161 1.00 73.00 248 LEU A CA 1
ATOM 1878 C C . LEU A 1 248 ? -21.790 -54.521 0.022 1.00 73.00 248 LEU A C 1
ATOM 1880 O O . LEU A 1 248 ? -22.909 -55.003 0.179 1.00 73.00 248 LEU A O 1
ATOM 1884 N N . LEU A 1 249 ? -20.713 -55.285 -0.192 1.00 76.44 249 LEU A N 1
ATOM 1885 C CA . LEU A 1 249 ? -20.783 -56.749 -0.233 1.00 76.44 249 LEU A CA 1
ATOM 1886 C C . LEU A 1 249 ? -21.285 -57.346 1.087 1.00 76.44 249 LEU A C 1
ATOM 1888 O O . LEU A 1 249 ? -22.124 -58.243 1.060 1.00 76.44 249 LEU A O 1
ATOM 1892 N N . ILE A 1 250 ? -20.830 -56.832 2.233 1.00 83.00 250 ILE A N 1
ATOM 1893 C CA . ILE A 1 250 ? -21.292 -57.286 3.553 1.00 83.00 250 ILE A CA 1
ATOM 1894 C C . ILE A 1 250 ? -22.788 -56.993 3.738 1.00 83.00 250 ILE A C 1
ATOM 1896 O O . ILE A 1 250 ? -23.533 -57.873 4.168 1.00 83.00 250 ILE A O 1
ATOM 1900 N N . ILE A 1 251 ? -23.257 -55.799 3.363 1.00 83.94 251 ILE A N 1
ATOM 1901 C CA . ILE A 1 251 ? -24.676 -55.418 3.470 1.00 83.94 251 ILE A CA 1
ATOM 1902 C C . ILE A 1 251 ? -25.557 -56.295 2.564 1.00 83.94 251 ILE A C 1
ATOM 1904 O O . ILE A 1 251 ? -26.615 -56.765 2.993 1.00 83.94 251 ILE A O 1
ATOM 1908 N N . VAL A 1 252 ? -25.118 -56.572 1.332 1.00 88.69 252 VAL A N 1
ATOM 1909 C CA . VAL A 1 252 ? -25.835 -57.459 0.398 1.00 88.69 252 VAL A CA 1
ATOM 1910 C C . VAL A 1 252 ? -25.881 -58.896 0.925 1.00 88.69 252 VAL A C 1
ATOM 1912 O O . VAL A 1 252 ? -26.926 -59.542 0.869 1.00 88.69 252 VAL A O 1
ATOM 1915 N N . LEU A 1 253 ? -24.784 -59.396 1.501 1.00 88.38 253 LEU A N 1
ATOM 1916 C CA . LEU A 1 253 ? -24.746 -60.750 2.055 1.00 88.38 253 LEU A CA 1
ATOM 1917 C C . LEU A 1 253 ? -25.687 -60.891 3.261 1.00 88.38 253 LEU A C 1
ATOM 1919 O O . LEU A 1 253 ? -26.452 -61.850 3.346 1.00 88.38 253 LEU A O 1
ATOM 1923 N N . LEU A 1 254 ? -25.676 -59.912 4.171 1.00 89.25 254 LEU A N 1
ATOM 1924 C CA . LEU A 1 254 ? -26.539 -59.907 5.354 1.00 89.25 254 LEU A CA 1
ATOM 1925 C C . LEU A 1 254 ? -28.023 -59.810 4.980 1.00 89.25 254 LEU A C 1
ATOM 1927 O O . LEU A 1 254 ? -28.844 -60.544 5.530 1.00 89.25 254 LEU A O 1
ATOM 1931 N N . SER A 1 255 ? -28.373 -58.964 4.010 1.00 85.31 255 SER A N 1
ATOM 1932 C CA . SER A 1 255 ? -29.756 -58.845 3.529 1.00 85.31 255 SER A CA 1
ATOM 1933 C C . SER A 1 255 ? -30.245 -60.116 2.823 1.00 85.31 255 SER A C 1
ATOM 1935 O O . SER A 1 255 ? -31.375 -60.545 3.068 1.00 85.31 255 SER A O 1
ATOM 1937 N N . ALA A 1 256 ? -29.394 -60.789 2.041 1.00 88.50 256 ALA A N 1
ATOM 1938 C CA . ALA A 1 256 ? -29.719 -62.082 1.435 1.00 88.50 256 ALA A CA 1
ATOM 1939 C C . ALA A 1 256 ? -29.947 -63.186 2.486 1.00 88.50 256 ALA A C 1
ATOM 1941 O O . ALA A 1 256 ? -30.886 -63.974 2.361 1.00 88.50 256 ALA A O 1
ATOM 1942 N N . ILE A 1 257 ? -29.139 -63.214 3.552 1.00 92.88 257 ILE A N 1
ATOM 1943 C CA . ILE A 1 257 ? -29.301 -64.160 4.666 1.00 92.88 257 ILE A CA 1
ATOM 1944 C C . ILE A 1 257 ? -30.637 -63.922 5.383 1.00 92.88 257 ILE A C 1
ATOM 1946 O O . ILE A 1 257 ? -31.398 -64.866 5.602 1.00 92.88 257 ILE A O 1
ATOM 1950 N N . VAL A 1 258 ? -30.965 -62.666 5.702 1.00 91.38 258 VAL A N 1
ATOM 1951 C CA . VAL A 1 258 ? -32.241 -62.315 6.349 1.00 91.38 258 VAL A CA 1
ATOM 1952 C C . VAL A 1 258 ? -33.432 -62.705 5.470 1.00 91.38 258 VAL A C 1
ATOM 1954 O O . VAL A 1 258 ? -34.387 -63.308 5.967 1.00 91.38 258 VAL A O 1
ATOM 1957 N N . LEU A 1 259 ? -33.364 -62.436 4.162 1.00 89.19 259 LEU A N 1
ATOM 1958 C CA . LEU A 1 259 ? -34.413 -62.816 3.216 1.00 89.19 259 LEU A CA 1
ATOM 1959 C C . LEU A 1 259 ? -34.585 -64.339 3.140 1.00 89.19 259 LEU A C 1
ATOM 1961 O O . LEU A 1 259 ? -35.714 -64.827 3.166 1.00 89.19 259 LEU A O 1
ATOM 1965 N N . PHE A 1 260 ? -33.490 -65.102 3.119 1.00 91.38 260 PHE A N 1
ATOM 1966 C CA . PHE A 1 260 ? -33.538 -66.564 3.128 1.00 91.38 260 PHE A CA 1
ATOM 1967 C C . PHE A 1 260 ? -34.260 -67.108 4.370 1.00 91.38 260 PHE A C 1
ATOM 1969 O O . PHE A 1 260 ? -35.144 -67.960 4.253 1.00 91.38 260 PHE A O 1
ATOM 1976 N N . PHE A 1 261 ? -33.952 -66.583 5.560 1.00 90.12 261 PHE A N 1
ATOM 1977 C CA . PHE A 1 261 ? -34.635 -66.992 6.791 1.00 90.12 261 PHE A CA 1
ATOM 1978 C C . PHE A 1 261 ? -36.110 -66.572 6.821 1.00 90.12 261 PHE A C 1
ATOM 1980 O O . PHE A 1 261 ? -36.948 -67.342 7.295 1.00 90.12 261 PHE A O 1
ATOM 1987 N N . ALA A 1 262 ? -36.453 -65.397 6.285 1.00 86.25 262 ALA A N 1
ATOM 1988 C CA . ALA A 1 262 ? -37.840 -64.951 6.168 1.00 86.25 262 ALA A CA 1
ATOM 1989 C C . ALA A 1 262 ? -38.649 -65.856 5.223 1.00 86.25 262 ALA A C 1
ATOM 1991 O O . ALA A 1 262 ? -39.731 -66.315 5.591 1.00 86.25 262 ALA A O 1
ATOM 1992 N N . LEU A 1 263 ? -38.099 -66.186 4.051 1.00 86.50 263 LEU A N 1
ATOM 1993 C CA . LEU A 1 263 ? -38.732 -67.085 3.083 1.00 86.50 263 LEU A CA 1
ATOM 1994 C C . LEU A 1 263 ? -38.887 -68.503 3.646 1.00 86.50 263 LEU A C 1
ATOM 1996 O O . LEU A 1 263 ? -39.967 -69.082 3.540 1.00 86.50 263 LEU A O 1
ATOM 2000 N N . LYS A 1 264 ? -37.869 -69.030 4.340 1.00 84.06 264 LYS A N 1
ATOM 2001 C CA . LYS A 1 264 ? -37.952 -70.330 5.026 1.00 84.06 264 LYS A CA 1
ATOM 2002 C C . LYS A 1 264 ? -39.016 -70.331 6.131 1.00 84.06 264 LYS A C 1
ATOM 2004 O O . LYS A 1 264 ? -39.749 -71.303 6.284 1.00 84.06 264 LYS A O 1
ATOM 2009 N N . LYS A 1 265 ? -39.153 -69.233 6.883 1.00 78.94 265 LYS A N 1
ATOM 2010 C CA . LYS A 1 265 ? -40.198 -69.078 7.910 1.00 78.94 265 LYS A CA 1
ATOM 2011 C C . LYS A 1 265 ? -41.605 -69.040 7.305 1.00 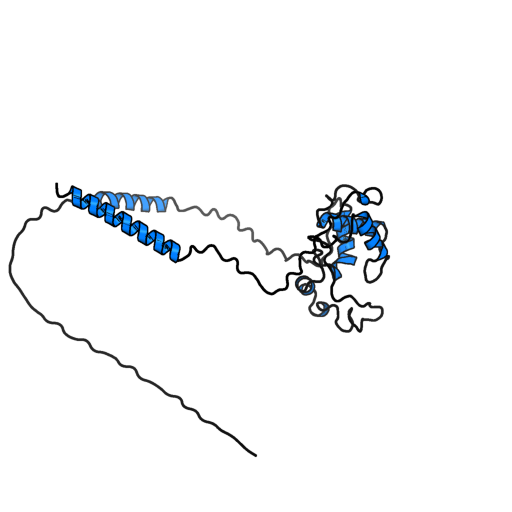78.94 265 LYS A C 1
ATOM 2013 O O . LYS A 1 265 ? -42.528 -69.568 7.919 1.00 78.94 265 LYS A O 1
ATOM 2018 N N . ILE A 1 266 ? -41.771 -68.434 6.128 1.00 79.88 266 ILE A N 1
ATOM 2019 C CA . ILE A 1 266 ? -43.046 -68.418 5.396 1.00 79.88 266 ILE A CA 1
ATOM 2020 C C . ILE A 1 266 ? -43.369 -69.818 4.862 1.00 79.88 266 ILE A C 1
ATOM 2022 O O . ILE A 1 266 ? -44.483 -70.291 5.065 1.00 79.88 266 ILE A O 1
ATOM 2026 N N . GLN A 1 267 ? -42.396 -70.516 4.268 1.00 76.56 267 GLN A N 1
ATOM 2027 C CA . GLN A 1 267 ? -42.585 -71.888 3.786 1.00 76.56 267 GLN A CA 1
ATOM 2028 C C . GLN A 1 267 ? -42.958 -72.847 4.922 1.00 76.56 267 GLN A C 1
ATOM 2030 O O . GLN A 1 267 ? -43.920 -73.588 4.786 1.00 76.56 267 GLN A O 1
ATOM 2035 N N . ASN A 1 268 ? -42.297 -72.760 6.080 1.00 71.00 268 ASN A N 1
ATOM 2036 C CA . ASN A 1 268 ? -42.613 -73.604 7.239 1.00 71.00 268 ASN A CA 1
ATOM 2037 C C . ASN A 1 268 ? -44.003 -73.336 7.846 1.00 71.00 268 ASN A C 1
ATOM 2039 O O . ASN A 1 268 ? -44.534 -74.195 8.542 1.00 71.00 268 ASN A O 1
ATOM 2043 N N . LYS A 1 269 ? -44.588 -72.152 7.618 1.00 68.75 269 LYS A N 1
ATOM 2044 C CA . LYS A 1 269 ? -45.961 -71.822 8.040 1.00 68.75 269 LYS A CA 1
ATOM 2045 C C . LYS A 1 269 ? -47.021 -72.300 7.046 1.00 68.75 269 LYS A C 1
ATOM 2047 O O . LYS A 1 269 ? -48.178 -72.376 7.428 1.00 68.75 269 LYS A O 1
ATOM 2052 N N . ALA A 1 270 ? -46.642 -72.589 5.801 1.00 60.69 270 ALA A N 1
ATOM 2053 C CA . ALA A 1 270 ? -47.552 -73.073 4.764 1.00 60.69 270 ALA A CA 1
ATOM 2054 C C . ALA A 1 270 ? -47.714 -74.608 4.766 1.00 60.69 270 ALA A C 1
ATOM 2056 O O . ALA A 1 270 ? -48.545 -75.125 4.025 1.00 60.69 270 ALA A O 1
ATOM 2057 N N . THR A 1 271 ? -46.933 -75.327 5.581 1.00 56.88 271 THR A N 1
ATOM 2058 C CA . THR A 1 271 ? -46.939 -76.800 5.684 1.00 56.88 271 THR A CA 1
ATOM 2059 C C . THR A 1 271 ? -47.569 -77.333 6.981 1.00 56.88 271 THR A C 1
ATOM 2061 O O . THR A 1 271 ? -47.336 -78.491 7.327 1.00 56.88 271 THR A O 1
ATOM 2064 N N . ILE A 1 272 ? -48.338 -76.507 7.702 1.00 47.91 272 ILE A N 1
ATOM 2065 C CA . ILE A 1 272 ? -49.110 -76.884 8.903 1.00 47.91 272 ILE A CA 1
ATOM 2066 C C . ILE A 1 272 ? -50.592 -76.647 8.631 1.00 47.91 272 ILE A C 1
ATOM 2068 O O . ILE A 1 272 ? -50.907 -75.548 8.120 1.00 47.91 272 ILE A O 1
#

Mean predicted aligned error: 19.58 Å

Radius of gyration: 40.53 Å; Cα contacts (8 Å, |Δi|>4): 234; chains: 1; bounding box: 94×92×70 Å

Solvent-accessible surface area (backbone atoms only — not comparable to full-atom values): 17185 Å² total; per-residue (Å²): 140,87,84,89,88,88,84,90,89,83,88,78,90,86,89,87,83,90,81,87,89,88,87,82,88,82,91,91,88,84,89,80,94,73,92,73,85,74,78,81,68,68,67,67,72,54,54,57,60,52,52,50,51,54,57,54,50,58,71,74,60,71,70,76,75,72,75,68,79,77,74,78,75,67,80,74,76,79,78,68,73,84,57,80,69,82,72,61,101,76,62,43,51,28,52,56,6,44,43,50,31,54,76,61,39,24,92,48,23,21,83,72,20,65,6,62,38,73,74,55,32,66,75,44,60,83,92,59,42,56,57,54,39,82,56,37,24,21,97,46,39,35,94,94,53,57,68,62,72,100,72,48,66,30,57,30,52,91,52,47,56,25,90,29,66,17,46,43,54,46,31,54,48,42,39,60,50,24,39,82,94,47,50,48,68,52,51,75,66,55,30,38,18,31,39,36,22,43,35,31,73,53,70,57,38,91,58,76,72,81,67,44,93,90,54,19,73,73,40,57,38,67,66,46,76,80,73,74,81,80,61,95,72,78,82,74,74,80,77,69,90,65,80,53,72,66,57,56,52,50,52,53,51,53,53,52,52,52,49,51,54,52,52,51,55,51,54,63,60,73,77,109

pLDDT: mean 77.56, std 21.94, range [33.47, 98.88]

Nearest PDB structures (foldseek):
  2xts-assembly1_B  TM=5.136E-01  e=8.552E-04  Paracoccus pantotrophus

Foldseek 3Di:
DDDDDDDDDDDDDDDDDDDDDDDDDDDDDDDDDDDDDDDDPPVVVPVVVVVVVVVVVVVVPPPPCPPPPPPPPPPDPDDLLLDQQDADPDHFLQSVLSNLCSVFPCVAQNSLLAGLDLVRLVSDDPVPSDQQDACHQHPHHNDLHHHDDPTTFGLADPQRVLVDFWLLRVLVCCCQCPPVSDHNPDDSSNSQSNSLNSCVRNVLDVSPDGDDPVCGNVSTDHHDPPPPPPDPDDPPPPPPPDPPVVVVVVVVVVVVVVVVVVVVVVVVVVVD

Secondary structure (DSSP, 8-state):
-------------------------------------PPP-TTHHHHHHHHHHHHHHHHH-------------PPPPPP-TTSPPPPPSS--HHHHHHHHHHHHTHHHH-TTS--S-HHHHTTS-GGGS-TTSTTTTSSSPPTT--PPPS----SSSTTTTTTSSBHHHHHHHHHHH-STTSTT-S-HHHHHHHHHHHHHHTTSS-S-S---TTTTTTSB-PPPP------S------------HHHHHHHHHHHHHHHHHHHHHHHHHTT-

=== Feature glossary ===
Key to the feature types in this record:

— What the protein is —

Primary structure: the covalent order of the twenty standard amino acids along the backbone. Two proteins with the same sequence will (almost always) fold to the same structure; two with 30% identity often share a fold but not the details.

Database cross-references. InterPro integrates a dozen domain/family signature databases into unified entries with residue-range hits. GO terms attach function/process/location labels with evidence codes. CATH codes position the fold in a four-level structural taxonomy. Organism is the NCBI-taxonomy species name.

— Where its atoms are —

The mmCIF block holds the 3D Cartesian coordinates of each backbone atom (N, Cα, C, O) in ångströms. mmCIF is the PDB's canonical archive format — a tagged-loop text representation of the atomic model.

Six rendered views show the 3D structure from the faces of a cube — i.e. along ±x, ±y, ±z. Rendering representation is drawn randomly per protein from cartoon (secondary-structure ribbons), sticks (backbone bonds), or molecular surface; coloring is either N→C rainbow (blue at the N-terminus through red at the C-terminus) or one color per chain.

— Local backbone conformation —

DSSP 8-state secondary structure assigns each residue one of H (α-helix), G (3₁₀-helix), I (π-helix), E (extended β-strand), B (isolated β-bridge), T (hydrogen-bonded turn), S (bend), or '-' (coil). The assignment is computed from backbone hydrogen-bond geometry via the Kabsch–Sander algorithm.

P-SEA three-state annotation labels each residue as helix, strand, or coil based purely on the geometry of the Cα trace. It serves as a fallback when the full backbone (and thus DSSP) is unavailable.

The φ/ψ torsion pair specifies the backbone conformation at each residue. φ rotates about the N–Cα bond, ψ about the Cα–C bond. Steric clashes forbid most of the (φ, ψ) plane — the allowed regions (α-helix basin, β-sheet basin, left-handed helix) are the Ramachandran-allowed regions.

— Global shape and packing —

The geometric summary reports three shape descriptors. Rg (radius of gyration) measures how spread out the Cα atoms are about their centre of mass; compact globular proteins have small Rg, elongated or unfolded ones large. Cα contacts (<8 Å, |i−j|>4) count long-range residue pairs in spatial proximity — high for tightly packed folds, near zero for rods or random coil. The bounding-box extents give the protein's footprint along x, y, z in Å.

Accessible surface area quantifies burial. A residue with SASA near zero is packed into the hydrophobic core; one with SASA >100 Å² sits on the surface. Computed here via the Shrake–Rupley numerical algorithm with a 1.4 Å probe.

Plot images: a contact map (which residues are close in 3D, as an N×N binary image), a Ramachandran scatter (backbone torsion angles, revealing secondary-structure composition at a glance), and — for AlphaFold structures — a PAE heatmap (pairwise prediction confidence).

— Structural neighborhood —

The Foldseek 3Di string encodes local tertiary geometry as a 20-letter alphabet — one character per residue — derived from the relative positions of nearby Cα atoms. Unlike the amino-acid sequence, 3Di is a direct function of the 3D structure, so two proteins with the same fold have similar 3Di strings even at low sequence identity.

Nearest PDB neighbors are the top structural matches found by Foldseek when searching this structure against the entire Protein Data Bank. Each hit reports a TM-score (0 to 1; >0.5 almost always implies the same fold) and an E-value. These are *structural* homologs — they may share no detectable sequence similarity.

— Confidence and disorder —

For AlphaFold models, the B-factor field carries pLDDT — the model's own estimate of local accuracy on a 0–100 scale. Regions with pLDDT<50 should be treated as essentially unmodeled; they often correspond to intrinsically disordered segments.

B-factor (Debye–Waller factor) reflects atomic displacement in the crystal lattice. It is an experimental observable (units Å²), not a prediction; low values mean the atom is pinned down, high values mean it moves or is heterogeneous across the crystal.

Predicted aligned error is AlphaFold's pairwise confidence. Unlike pLDDT (per-residue), PAE is per-residue-pair and captures whether two parts of the structure are correctly placed relative to each other. Units are ångströms of expected positional error.